Protein AF-A0A914ZYK7-F1 (afdb_monomer_lite)

Radius of gyration: 23.82 Å; chains: 1; bounding box: 61×58×57 Å

Foldseek 3Di:
DVVVVVVVVVVVVVVVVVVVVVVVPDDPVVVVVVLCVQFVLN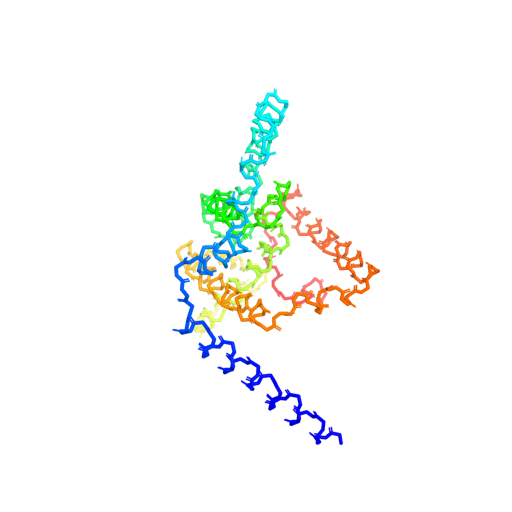VCVVVDDCPPCVVVVVVVVVVVVVVQLVVLQVLCVLLLAHSVVSVVQQVVQQVVCSGGPPDDVDGDHDDLLVSNVLSLVLVVVLVVPPPPDDDDPDPPCPPQPPPVVSPPNVSSVVSSVVVVVVVVVVVVVCVVVVVVVVVVVDDPVNVVVVVVVSVVVSVVSCVCVVVVVPRDDPDSDPCVVPD

Sequence (227 aa):
MERRLFQTNLSIVRKIVYQLNLVRTWKRVEWMHFWRRRIPLLSWLPTYDWREDFLKDVINGIMISILYIPQGLAYGMMVGIPPIYGIYTGIVGPLVYTFLGTSHQASTGAYAIISLMVGSVVEQASNGVNKLDFNTNSTPALCCSERMRNVDPMEAVKISSLLAFYVGIIQVVLGLLNAGLLAVWLSDQLVEGLTSGAAVHVLFSQLKSMTGMRNLPRTSDNFGIIK

Organism: Parascaris univalens (NCBI:txid6257)

pLDDT: mean 76.25, std 15.77, range [34.06, 95.25]

InterPro domains:
  IPR001902 SLC26A/SulP transporter [PTHR11814] (30-225)
  IPR011547 SLC26A/SulP transporter domain [PF00916] (54-223)

Secondary structure (DSSP, 8-state):
-HHHHHHHHHHHHHHHHHHHHHHHT--HHHHHHHHHHH-THHHHGGG--TTTHHHHHHHHHHHHHHHHHHHHHHHHHHHTS-HHHHHHHHHHHHHHHHHH-S-SS------HHHHHHHHHHHHHHHHHHTT-------TTSTTT--------HHHHHHHHHHHHHHHHHHHHHHHHTTTHHHHTTS-HHHHHHHHHHHHHHHHHHHHHHHTT-TTS----STTTT--

Structure (mmCIF, N/CA/C/O backbone):
data_AF-A0A914ZYK7-F1
#
_entry.id   AF-A0A914ZYK7-F1
#
loop_
_atom_site.group_PDB
_atom_site.id
_atom_site.type_symbol
_atom_site.label_atom_id
_atom_site.label_alt_id
_atom_site.label_comp_id
_atom_site.label_asym_id
_atom_site.label_entity_id
_atom_site.label_seq_id
_atom_site.pdbx_PDB_ins_code
_atom_site.Cartn_x
_atom_site.Cartn_y
_atom_site.Cartn_z
_atom_site.occupancy
_atom_site.B_iso_or_equiv
_atom_site.auth_seq_id
_atom_site.auth_comp_id
_atom_site.auth_asym_id
_atom_site.auth_atom_id
_atom_site.pdbx_PDB_model_num
ATOM 1 N N . MET A 1 1 ? 4.730 -38.338 15.676 1.00 53.38 1 MET A N 1
ATOM 2 C CA . MET A 1 1 ? 4.452 -36.884 15.602 1.00 53.38 1 MET A CA 1
ATOM 3 C C . MET A 1 1 ? 3.141 -36.579 14.853 1.00 53.38 1 MET A C 1
ATOM 5 O O . MET A 1 1 ? 2.454 -35.642 15.231 1.00 53.38 1 MET A O 1
ATOM 9 N N . GLU A 1 2 ? 2.710 -37.418 13.899 1.00 52.16 2 GLU A N 1
ATOM 10 C CA . GLU A 1 2 ? 1.474 -37.241 13.100 1.00 52.16 2 GLU A CA 1
ATOM 11 C C . GLU A 1 2 ? 0.143 -37.263 13.873 1.00 52.16 2 GLU A C 1
ATOM 13 O O . GLU A 1 2 ? -0.791 -36.553 13.509 1.00 52.16 2 GLU A O 1
ATOM 18 N N . ARG A 1 3 ? 0.031 -38.012 14.981 1.00 45.09 3 ARG A N 1
ATOM 19 C CA . ARG A 1 3 ? -1.246 -38.119 15.719 1.00 45.09 3 ARG A CA 1
ATOM 20 C C . ARG A 1 3 ? -1.719 -36.800 16.352 1.00 45.09 3 ARG A C 1
ATOM 22 O O . ARG A 1 3 ? -2.914 -36.648 16.582 1.00 45.09 3 ARG A O 1
ATOM 29 N N . ARG A 1 4 ? -0.821 -35.833 16.601 1.00 44.78 4 ARG A N 1
ATOM 30 C CA . ARG A 1 4 ? -1.204 -34.509 17.133 1.00 44.78 4 ARG A CA 1
ATOM 31 C C . ARG A 1 4 ? -1.773 -33.578 16.054 1.00 44.78 4 ARG A C 1
ATOM 33 O O . ARG A 1 4 ? -2.666 -32.805 16.370 1.00 44.78 4 ARG A O 1
ATOM 40 N N . LEU A 1 5 ? -1.328 -33.700 14.796 1.00 50.72 5 LEU A N 1
ATOM 41 C CA . LEU A 1 5 ? -1.812 -32.885 13.667 1.00 50.72 5 LEU A CA 1
ATOM 42 C C . LEU A 1 5 ? -3.253 -33.235 13.257 1.00 50.72 5 LEU A C 1
ATOM 44 O O . LEU A 1 5 ? -4.019 -32.370 12.829 1.00 50.72 5 LEU A O 1
ATOM 48 N N . PHE A 1 6 ? -3.642 -34.502 13.416 1.00 45.44 6 PHE A N 1
ATOM 49 C CA . PHE A 1 6 ? -5.001 -34.952 13.105 1.00 45.44 6 PHE A CA 1
ATOM 50 C C . PHE A 1 6 ? -6.025 -34.474 14.151 1.00 45.44 6 PHE A C 1
ATOM 52 O O . PHE A 1 6 ? -7.152 -34.117 13.807 1.00 45.44 6 PHE A O 1
ATOM 59 N N . GLN A 1 7 ? -5.622 -34.389 15.426 1.00 52.88 7 GLN A N 1
ATOM 60 C CA . GLN A 1 7 ? -6.485 -33.876 16.497 1.00 52.88 7 GLN A CA 1
ATOM 61 C C . GLN A 1 7 ? -6.717 -32.361 16.407 1.00 52.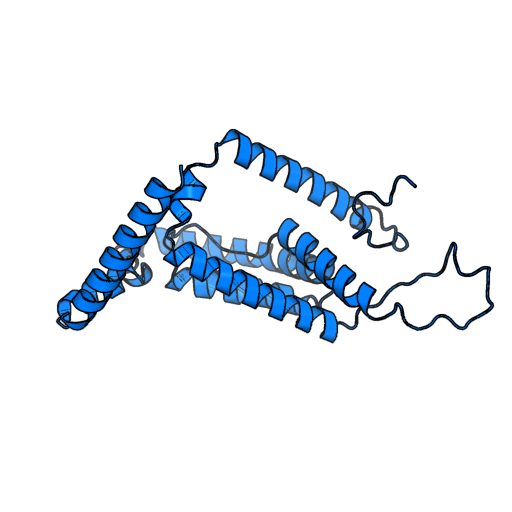88 7 GLN A C 1
ATOM 63 O O . GLN A 1 7 ? -7.839 -31.909 16.651 1.00 52.88 7 GLN A O 1
ATOM 68 N N . THR A 1 8 ? -5.717 -31.570 15.997 1.00 56.75 8 THR A N 1
ATOM 69 C CA . THR A 1 8 ? -5.911 -30.131 15.752 1.00 56.75 8 THR A CA 1
ATOM 70 C C . THR A 1 8 ? -6.903 -29.886 14.618 1.00 56.75 8 THR A C 1
ATOM 72 O O . THR A 1 8 ? -7.841 -29.109 14.808 1.00 56.75 8 THR A O 1
ATOM 75 N N . ASN A 1 9 ? -6.783 -30.604 13.495 1.00 55.00 9 ASN A N 1
ATOM 76 C CA . ASN A 1 9 ? -7.697 -30.471 12.352 1.00 55.00 9 ASN A CA 1
ATOM 77 C C . ASN A 1 9 ? -9.163 -30.775 12.713 1.00 55.00 9 ASN A C 1
ATOM 79 O O . ASN A 1 9 ? -10.052 -29.978 12.411 1.00 55.00 9 ASN A O 1
ATOM 83 N N . LEU A 1 10 ? -9.429 -31.870 13.434 1.00 60.84 10 LEU A N 1
ATOM 84 C CA . LEU A 1 10 ? -10.790 -32.234 13.859 1.00 60.84 10 LEU A CA 1
ATOM 85 C C . LEU A 1 10 ? -11.412 -31.216 14.829 1.00 60.84 10 LEU A C 1
ATOM 87 O O . LEU A 1 10 ? -12.620 -30.971 14.777 1.00 60.84 10 LEU A O 1
ATOM 91 N N . SER A 1 11 ? -10.598 -30.592 15.688 1.00 67.62 11 SER A N 1
ATOM 92 C CA . SER A 1 11 ? -11.066 -29.558 16.620 1.00 67.62 11 SER A CA 1
ATOM 93 C C . SER A 1 11 ? -11.446 -28.251 15.910 1.00 67.62 11 SER A C 1
ATOM 95 O O . SER A 1 11 ? -12.458 -27.637 16.251 1.00 67.62 11 SER A O 1
ATOM 97 N N . ILE A 1 12 ? -10.680 -27.860 14.885 1.00 65.56 12 ILE A N 1
ATOM 98 C CA . ILE A 1 12 ? -10.902 -26.645 14.091 1.00 65.56 12 ILE A CA 1
ATOM 99 C C . ILE A 1 12 ? -12.155 -26.810 13.233 1.00 65.56 12 ILE A C 1
ATOM 101 O O . ILE A 1 12 ? -13.033 -25.948 13.261 1.00 65.56 12 ILE A O 1
ATOM 105 N N . VAL A 1 13 ? -12.295 -27.950 12.550 1.00 67.94 13 VAL A N 1
ATOM 106 C CA . VAL A 1 13 ? -13.466 -28.247 11.710 1.00 67.94 13 VAL A CA 1
ATOM 107 C C . VAL A 1 13 ? -14.746 -28.289 12.546 1.00 67.94 13 VAL A C 1
ATOM 109 O O . VAL A 1 13 ? -15.738 -27.671 12.165 1.00 67.94 13 VAL A O 1
ATOM 112 N N . ARG A 1 14 ? -14.730 -28.916 13.732 1.00 71.88 14 ARG A N 1
ATOM 113 C CA . ARG A 1 14 ? -15.885 -28.869 14.648 1.00 71.88 14 ARG A CA 1
ATOM 114 C C . ARG A 1 14 ? -16.211 -27.450 15.105 1.00 71.88 14 ARG A C 1
ATOM 116 O O . ARG A 1 14 ? -17.387 -27.101 15.140 1.00 71.88 14 ARG A O 1
ATOM 123 N N . LYS A 1 15 ? -15.205 -26.626 15.422 1.00 68.81 15 LYS A N 1
ATOM 124 C CA . LYS A 1 15 ? -15.411 -25.214 15.788 1.00 68.81 15 LYS A CA 1
ATOM 125 C C . LYS A 1 15 ? -16.059 -24.428 14.649 1.00 68.81 15 LYS A C 1
ATOM 127 O O . LYS A 1 15 ? -16.997 -23.682 14.901 1.00 68.81 15 LYS A O 1
ATOM 132 N N . ILE A 1 16 ? -15.598 -24.621 13.415 1.00 72.25 16 ILE A N 1
ATOM 133 C CA . ILE A 1 16 ? -16.126 -23.939 12.225 1.00 72.25 16 ILE A CA 1
ATOM 134 C C . ILE A 1 16 ? -17.567 -24.372 11.938 1.00 72.25 16 ILE A C 1
ATOM 136 O O . ILE A 1 16 ? -18.432 -23.520 11.760 1.00 72.25 16 ILE A O 1
ATOM 140 N N . VAL A 1 17 ? -17.852 -25.677 11.960 1.00 70.69 17 VAL A N 1
ATOM 141 C CA . VAL A 1 17 ? -19.208 -26.213 11.744 1.00 70.69 17 VAL A CA 1
ATOM 142 C C . VAL A 1 17 ? -20.169 -25.751 12.841 1.00 70.69 17 VAL A C 1
ATOM 144 O O . VAL A 1 17 ? -21.305 -25.383 12.549 1.00 70.69 17 VAL A O 1
ATOM 147 N N . TYR A 1 18 ? -19.712 -25.707 14.094 1.00 70.50 18 TYR A N 1
ATOM 148 C CA . TYR A 1 18 ? -20.508 -25.188 15.203 1.00 70.50 18 TYR A CA 1
ATOM 149 C C . TYR A 1 18 ? -20.809 -23.694 15.032 1.00 70.50 18 TYR A C 1
ATOM 151 O O . TYR A 1 18 ? -21.961 -23.296 15.160 1.00 70.50 18 TYR A O 1
ATOM 159 N N . GLN A 1 19 ? -19.810 -22.880 14.671 1.00 63.91 19 GLN A N 1
ATOM 160 C CA . GLN A 1 19 ? -19.990 -21.448 14.396 1.00 63.91 19 GLN A CA 1
ATOM 161 C C . GLN A 1 19 ? -20.931 -21.202 13.204 1.00 63.91 19 GLN A C 1
ATOM 163 O O . GLN A 1 19 ? -21.793 -20.332 13.281 1.00 63.91 19 GLN A O 1
ATOM 168 N N . LEU A 1 20 ? -20.832 -22.001 12.136 1.00 68.69 20 LEU A N 1
ATOM 169 C CA . LEU A 1 20 ? -21.730 -21.934 10.975 1.00 68.69 20 LEU A CA 1
ATOM 170 C C . LEU A 1 20 ? -23.180 -22.280 11.334 1.00 68.69 20 LEU A C 1
ATOM 172 O O . LEU A 1 20 ? -24.100 -21.579 10.911 1.00 68.69 20 LEU A O 1
ATOM 176 N N . ASN A 1 21 ? -23.395 -23.323 12.141 1.00 63.00 21 ASN A N 1
ATOM 177 C CA . ASN A 1 21 ? -24.733 -23.661 12.632 1.00 63.00 21 ASN A CA 1
ATOM 178 C C . ASN A 1 21 ? -25.280 -22.598 13.593 1.00 63.00 21 ASN A C 1
ATOM 180 O O . ASN A 1 21 ? -26.476 -22.320 13.560 1.00 63.00 21 ASN A O 1
ATOM 184 N N . LEU A 1 22 ? -24.417 -21.967 14.395 1.00 65.69 22 LEU A N 1
ATOM 185 C CA . LEU A 1 22 ? -24.808 -20.888 15.301 1.00 65.69 22 LEU A CA 1
ATOM 186 C C . LEU A 1 22 ? -25.283 -19.653 14.527 1.00 65.69 22 LEU A C 1
ATOM 188 O O . LEU A 1 22 ? -26.336 -19.111 14.839 1.00 65.69 22 LEU A O 1
ATOM 192 N N . VAL A 1 23 ? -24.563 -19.246 13.475 1.00 60.34 23 VAL A N 1
ATOM 193 C CA . VAL A 1 23 ? -24.937 -18.102 12.618 1.00 60.34 23 VAL A CA 1
ATOM 194 C C . VAL A 1 23 ? -26.322 -18.289 11.985 1.00 60.34 23 VAL A C 1
ATOM 196 O O . VAL A 1 23 ? -27.051 -17.318 11.780 1.00 60.34 23 VAL A O 1
ATOM 199 N N . ARG A 1 24 ? -26.728 -19.537 11.721 1.00 62.66 24 ARG A N 1
ATOM 200 C CA . ARG A 1 24 ? -28.039 -19.863 11.143 1.00 62.66 24 ARG A CA 1
ATOM 201 C C . ARG A 1 24 ? -29.209 -19.632 12.108 1.00 62.66 24 ARG A C 1
ATOM 203 O O . ARG A 1 24 ? -30.328 -19.426 11.649 1.00 62.66 24 ARG A O 1
ATOM 210 N N . THR A 1 25 ? -28.971 -19.646 13.420 1.00 63.78 25 THR A N 1
ATOM 211 C CA . THR A 1 25 ? -30.014 -19.452 14.445 1.00 63.78 25 THR A CA 1
ATOM 212 C C . THR A 1 25 ? -30.140 -18.009 14.937 1.00 63.78 25 THR A C 1
ATOM 214 O O . THR A 1 25 ? -30.959 -17.734 15.812 1.00 63.78 25 THR A O 1
ATOM 217 N N . TRP A 1 26 ? -29.342 -17.082 14.403 1.00 69.38 26 TRP A N 1
ATOM 218 C CA . TRP A 1 26 ? -29.258 -15.725 14.934 1.00 69.38 26 TRP A CA 1
ATOM 219 C C . TRP A 1 26 ? -30.496 -14.874 14.658 1.00 69.38 26 TRP A C 1
ATOM 221 O O . TRP A 1 26 ? -30.964 -14.758 13.521 1.00 69.38 26 TRP A O 1
ATOM 231 N N . LYS A 1 27 ? -30.986 -14.195 15.700 1.00 67.69 27 LYS A N 1
ATOM 232 C CA . LYS A 1 27 ? -32.041 -13.173 15.575 1.00 67.69 27 LYS A CA 1
ATOM 233 C C . LYS A 1 27 ? -31.459 -11.842 15.074 1.00 67.69 27 LYS A C 1
ATOM 235 O O . LYS A 1 27 ? -30.256 -11.593 15.146 1.00 67.69 27 LYS A O 1
ATOM 240 N N . ARG A 1 28 ? -32.330 -10.933 14.606 1.00 63.03 28 ARG A N 1
ATOM 241 C CA . ARG A 1 28 ? -31.953 -9.630 14.007 1.00 63.03 28 ARG A CA 1
ATOM 242 C C . ARG A 1 28 ? -31.008 -8.776 14.882 1.00 63.03 28 ARG A C 1
ATOM 244 O O . ARG A 1 28 ? -30.198 -8.030 14.347 1.00 63.03 28 ARG A O 1
ATOM 251 N N . VAL A 1 29 ? -31.086 -8.902 16.210 1.00 64.50 29 VAL A N 1
ATOM 252 C CA . VAL A 1 29 ? -30.267 -8.144 17.181 1.00 64.50 29 VAL A CA 1
ATOM 253 C C . VAL A 1 29 ? -28.832 -8.673 17.283 1.00 64.50 29 VAL A C 1
ATOM 255 O O . VAL A 1 29 ? -27.886 -7.894 17.365 1.00 64.50 29 VAL A O 1
ATOM 258 N N . GLU A 1 30 ? -28.642 -9.988 17.204 1.00 68.56 30 GLU A N 1
ATOM 259 C CA . GLU A 1 30 ? -27.313 -10.613 17.236 1.00 68.56 30 GLU A CA 1
ATOM 260 C C . GLU A 1 30 ? -26.552 -10.301 15.946 1.00 68.56 30 GLU A C 1
ATOM 262 O O . GLU A 1 30 ? -25.380 -9.923 15.986 1.00 68.56 30 GLU A O 1
ATOM 267 N N . TRP A 1 31 ? -27.262 -10.309 14.812 1.00 69.12 31 TRP A N 1
ATOM 268 C CA . TRP A 1 31 ? -26.739 -9.836 13.530 1.00 69.12 31 TRP A CA 1
ATOM 269 C C . TRP A 1 31 ? -26.234 -8.387 13.598 1.00 69.12 31 TRP A C 1
ATOM 271 O O . TRP A 1 31 ? -25.156 -8.103 13.077 1.00 69.12 31 TRP A O 1
ATOM 281 N N . MET A 1 32 ? -26.941 -7.482 14.288 1.00 60.88 32 MET A N 1
ATOM 282 C CA . MET A 1 32 ? -26.470 -6.102 14.482 1.00 60.88 32 MET A CA 1
ATOM 283 C C . MET A 1 32 ? -25.173 -6.037 15.301 1.00 60.88 32 MET A C 1
ATOM 285 O O . MET A 1 32 ? -24.270 -5.287 14.937 1.00 60.88 32 MET A O 1
ATOM 289 N N . HIS A 1 33 ? -25.017 -6.846 16.354 1.00 67.12 33 HIS A N 1
ATOM 290 C CA . HIS 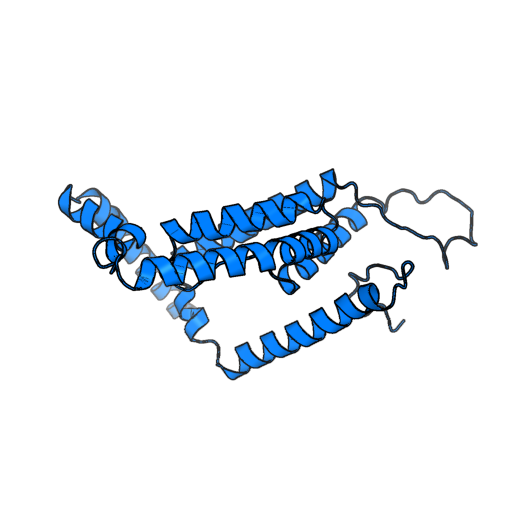A 1 33 ? -23.773 -6.889 17.136 1.00 67.12 33 HIS A CA 1
ATOM 291 C C . HIS A 1 33 ? -22.581 -7.463 16.359 1.00 67.12 33 HIS A C 1
ATOM 293 O O . HIS A 1 33 ? -21.455 -6.990 16.526 1.00 67.12 33 HIS A O 1
ATOM 299 N N . PHE A 1 34 ? -22.803 -8.447 15.488 1.00 69.12 34 PHE A N 1
ATOM 300 C CA . PHE A 1 34 ? -21.745 -8.989 14.630 1.00 69.12 34 PHE A CA 1
ATOM 301 C C . PHE A 1 34 ? -21.329 -8.033 13.527 1.00 69.12 34 PHE A C 1
ATOM 303 O O . PHE A 1 34 ? -20.130 -7.830 13.344 1.00 69.12 34 PHE A O 1
ATOM 310 N N . TRP A 1 35 ? -22.281 -7.380 12.857 1.00 66.56 35 TRP A N 1
ATOM 311 C CA . TRP A 1 35 ? -21.954 -6.333 11.888 1.00 66.56 35 TRP A CA 1
ATOM 312 C C . TRP A 1 35 ? -21.244 -5.151 12.549 1.00 66.56 35 TRP A C 1
ATOM 314 O O . TRP A 1 35 ? -20.264 -4.666 11.997 1.00 66.56 35 TRP A O 1
ATOM 324 N N . ARG A 1 36 ? -21.632 -4.754 13.767 1.00 63.44 36 ARG A N 1
ATOM 325 C CA . ARG A 1 36 ? -20.950 -3.688 14.524 1.00 63.44 36 ARG A CA 1
ATOM 326 C C . ARG A 1 36 ? -19.536 -4.074 14.985 1.00 63.44 36 ARG A C 1
ATOM 328 O O . ARG A 1 36 ? -18.709 -3.194 15.181 1.00 63.44 36 ARG A O 1
ATOM 335 N N . ARG A 1 37 ? -19.239 -5.374 15.131 1.00 65.75 37 ARG A N 1
ATOM 336 C CA . ARG A 1 37 ? -17.876 -5.896 15.374 1.00 65.75 37 ARG A CA 1
ATOM 337 C C . ARG A 1 37 ? -17.054 -6.078 14.093 1.00 65.75 37 ARG A C 1
ATOM 339 O O . ARG A 1 37 ? -15.832 -6.067 14.167 1.00 65.75 37 ARG A O 1
ATOM 346 N N . ARG A 1 38 ? -17.697 -6.295 12.942 1.00 71.44 38 ARG A N 1
ATOM 347 C CA . ARG A 1 38 ? -17.029 -6.522 11.646 1.00 71.44 38 ARG A CA 1
ATOM 348 C C . ARG A 1 38 ? -16.816 -5.249 10.834 1.00 71.44 38 ARG A C 1
ATOM 350 O O . ARG A 1 38 ? -15.851 -5.198 10.084 1.00 71.44 38 ARG A O 1
ATOM 357 N N . ILE A 1 39 ? -17.686 -4.254 10.990 1.00 76.62 39 ILE A N 1
ATOM 358 C CA . ILE A 1 39 ? -17.567 -2.925 10.388 1.00 76.62 39 ILE A CA 1
ATOM 359 C C . ILE A 1 39 ? -17.245 -1.944 11.523 1.00 76.62 39 ILE A C 1
ATOM 361 O O . ILE A 1 39 ? -18.161 -1.360 12.116 1.00 76.62 39 ILE A O 1
ATOM 365 N N . PRO A 1 40 ? -15.955 -1.780 11.868 1.00 72.06 40 PRO A N 1
ATOM 366 C CA . PRO A 1 40 ? -15.523 -0.891 12.944 1.00 72.06 40 PRO A CA 1
ATOM 367 C C . PRO A 1 40 ? -15.986 0.557 12.734 1.00 72.06 40 PRO A C 1
ATOM 369 O O . PRO A 1 40 ? -16.222 1.238 13.731 1.00 72.06 40 PRO A O 1
ATOM 372 N N . LEU A 1 41 ? -16.237 0.996 11.490 1.00 73.44 41 LEU A N 1
ATOM 373 C CA . LEU A 1 41 ? -16.806 2.313 11.156 1.00 73.44 41 LEU A CA 1
ATOM 374 C C . LEU A 1 41 ? -18.027 2.694 12.007 1.00 73.44 41 LEU A C 1
ATOM 376 O O . LEU A 1 41 ? -18.112 3.807 12.519 1.00 73.44 41 LEU A O 1
ATOM 380 N N . LEU A 1 42 ? -18.945 1.752 12.233 1.00 69.50 42 LEU A N 1
ATOM 381 C CA . LEU A 1 42 ? -20.178 2.004 12.989 1.00 69.50 42 LEU A CA 1
ATOM 382 C C . LEU A 1 42 ? -19.961 2.044 14.510 1.00 69.50 42 LEU A C 1
ATOM 384 O O . LEU A 1 42 ? -20.872 2.404 15.261 1.00 69.50 42 LEU A O 1
ATOM 388 N N . SER A 1 43 ? -18.793 1.612 14.983 1.00 71.81 43 SER A N 1
ATOM 389 C CA . SER A 1 43 ? -18.458 1.619 16.406 1.00 71.81 43 SER A CA 1
ATOM 390 C C . SER A 1 43 ? -17.803 2.926 16.838 1.00 71.81 43 SER A C 1
ATOM 392 O O . SER A 1 43 ? -18.096 3.392 17.932 1.00 71.81 43 SER A O 1
ATOM 394 N N . TRP A 1 44 ? -16.990 3.538 15.973 1.00 77.31 44 TRP A N 1
ATOM 395 C CA . TRP A 1 44 ? -16.205 4.714 16.332 1.00 77.31 44 TRP A CA 1
ATOM 396 C C . TRP A 1 44 ? -16.811 6.043 15.905 1.00 77.31 44 TRP A C 1
ATOM 398 O O . TRP A 1 44 ? -16.673 7.024 16.626 1.00 77.31 44 TRP A O 1
ATOM 408 N N . LEU A 1 45 ? -17.521 6.076 14.775 1.00 80.06 45 LEU A N 1
ATOM 409 C CA . LEU A 1 45 ? -18.158 7.296 14.281 1.00 80.06 45 LEU A CA 1
ATOM 410 C C . LEU A 1 45 ? -19.117 7.946 15.306 1.00 80.06 45 LEU A C 1
ATOM 412 O O . LEU A 1 45 ? -19.143 9.172 15.386 1.00 80.06 45 LEU A O 1
ATOM 416 N N . PRO A 1 46 ? -19.869 7.187 16.136 1.00 79.31 46 PRO A N 1
ATOM 417 C CA . PRO A 1 46 ? -20.714 7.770 17.183 1.00 79.31 46 PRO A CA 1
ATOM 418 C C . PRO A 1 46 ? -19.946 8.353 18.378 1.00 79.31 46 PRO A C 1
ATOM 420 O O . PRO A 1 46 ? -20.523 9.124 19.136 1.00 79.31 46 PRO A O 1
ATOM 423 N N . THR A 1 47 ? -18.689 7.954 18.586 1.00 81.94 47 THR A N 1
ATOM 424 C CA . THR A 1 47 ? -17.835 8.394 19.708 1.00 81.94 47 THR A CA 1
ATOM 425 C C . THR A 1 47 ? -16.854 9.487 19.266 1.00 81.94 47 THR A C 1
ATOM 427 O O . THR A 1 47 ? -15.929 9.816 19.993 1.00 81.94 47 THR A O 1
ATOM 430 N N . TYR A 1 48 ? -17.031 10.032 18.061 1.00 84.00 48 TYR A N 1
ATOM 431 C CA . TYR A 1 48 ? -16.112 10.992 17.466 1.00 84.00 48 TYR A CA 1
ATOM 432 C C . TYR A 1 48 ? -16.400 12.432 17.916 1.00 84.00 48 TYR A C 1
ATOM 434 O O . TYR A 1 48 ? -17.513 12.941 17.732 1.00 84.00 48 TYR A O 1
ATOM 442 N N . ASP A 1 49 ? -15.380 13.112 18.443 1.00 86.31 49 ASP A N 1
ATOM 443 C CA . ASP A 1 49 ? -15.466 14.495 18.915 1.00 86.31 49 ASP A CA 1
ATOM 444 C C . ASP A 1 49 ? -15.274 15.497 17.763 1.00 86.31 49 ASP A C 1
ATOM 446 O O . ASP A 1 49 ? -14.196 16.032 17.498 1.00 86.31 49 ASP A O 1
ATOM 450 N N . TRP A 1 50 ? -16.380 15.808 17.080 1.00 86.25 50 TRP A N 1
ATOM 451 C CA . TRP A 1 50 ? -16.424 16.684 15.898 1.00 86.25 50 TRP A CA 1
ATOM 452 C C . TRP A 1 50 ? -15.825 18.083 16.086 1.00 86.25 50 TRP A C 1
ATOM 454 O O . TRP A 1 50 ? -15.471 18.730 15.103 1.00 86.25 50 TRP A O 1
ATOM 464 N N . ARG A 1 51 ? -15.749 18.588 17.320 1.00 86.94 51 ARG A N 1
ATOM 465 C CA . ARG A 1 51 ? -15.271 19.952 17.591 1.00 86.94 51 ARG A CA 1
ATOM 466 C C . ARG A 1 51 ? -13.752 20.062 17.624 1.00 86.94 51 ARG A C 1
ATOM 468 O O . ARG A 1 51 ? -13.236 21.101 17.226 1.00 86.94 51 ARG A O 1
ATOM 475 N N . GLU A 1 52 ? -13.057 19.028 18.087 1.00 89.81 52 GLU A N 1
ATOM 476 C CA . GLU A 1 52 ? -11.604 19.082 18.276 1.00 89.81 52 GLU A CA 1
ATOM 477 C C . GLU A 1 52 ? -10.841 18.341 17.181 1.00 89.81 52 GLU A C 1
ATOM 479 O O . GLU A 1 52 ? -9.803 18.830 16.728 1.00 89.81 52 GLU A O 1
ATOM 484 N N . ASP A 1 53 ? -11.353 17.199 16.722 1.00 88.06 53 ASP A N 1
ATOM 485 C CA . ASP A 1 53 ? -10.577 16.309 15.854 1.00 88.06 53 ASP A CA 1
ATOM 486 C C . ASP A 1 53 ? -10.878 16.501 14.368 1.00 88.06 53 ASP A C 1
ATOM 488 O O . ASP A 1 53 ? -10.005 16.289 13.532 1.00 88.06 53 ASP A O 1
ATOM 492 N N . PHE A 1 54 ? -12.056 17.031 14.013 1.00 90.31 54 PHE A N 1
ATOM 493 C CA . PHE A 1 54 ? -12.421 17.271 12.610 1.00 90.31 54 PHE A CA 1
ATOM 494 C C . PHE A 1 54 ? -11.396 18.135 11.865 1.00 90.31 54 PHE A C 1
ATOM 496 O O . PHE A 1 54 ? -11.000 17.811 10.748 1.00 90.31 54 PHE A O 1
ATOM 503 N N . LEU A 1 55 ? -10.930 19.222 12.484 1.00 93.75 55 LEU A N 1
ATOM 504 C CA . LEU A 1 55 ? -9.976 20.125 11.840 1.00 93.75 55 LEU A CA 1
ATOM 505 C C . LEU A 1 55 ? -8.580 19.490 11.726 1.00 93.75 55 LEU A C 1
ATOM 507 O O . LEU A 1 55 ? -7.903 19.688 10.716 1.00 93.75 55 LEU A O 1
ATOM 51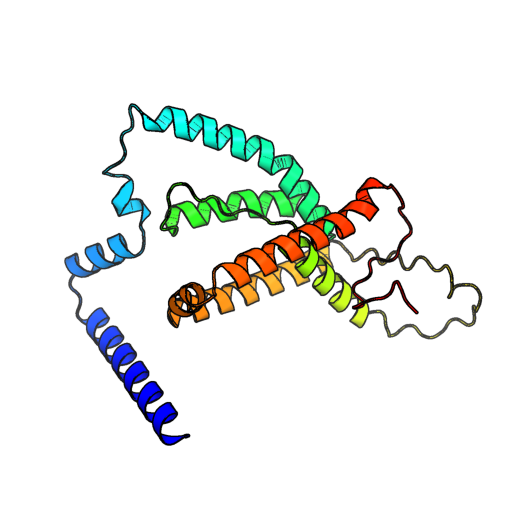1 N N . LYS A 1 56 ? -8.173 18.685 12.717 1.00 91.38 56 LYS A N 1
ATOM 512 C CA . LYS A 1 56 ? -6.900 17.948 12.699 1.00 91.38 56 LYS A CA 1
ATOM 513 C C . LYS A 1 56 ? -6.901 16.890 11.592 1.00 91.38 56 LYS A C 1
ATOM 515 O O . LYS A 1 56 ? -5.943 16.814 10.822 1.00 91.38 56 LYS A O 1
ATOM 520 N N . ASP A 1 57 ? -7.995 16.148 11.451 1.00 91.88 57 ASP A N 1
ATOM 521 C CA . ASP A 1 57 ? -8.139 15.099 10.440 1.00 91.88 57 ASP A CA 1
ATOM 522 C C . ASP A 1 57 ? -8.233 15.663 9.019 1.00 91.88 57 ASP A C 1
ATOM 524 O O . ASP A 1 57 ? -7.634 15.105 8.099 1.00 91.88 57 ASP A O 1
ATOM 528 N N . VAL A 1 58 ? -8.898 16.809 8.822 1.00 93.50 58 VAL A N 1
ATOM 529 C CA . VAL A 1 58 ? -8.937 17.487 7.513 1.00 93.50 58 VAL A CA 1
ATOM 530 C C . VAL A 1 58 ? -7.543 17.955 7.092 1.00 93.50 58 VAL A C 1
ATOM 532 O O . VAL A 1 58 ? -7.137 17.717 5.952 1.00 93.50 58 VAL A O 1
ATOM 535 N N . ILE A 1 59 ? -6.783 18.583 7.995 1.00 94.88 59 ILE A N 1
ATOM 536 C CA . ILE A 1 59 ? -5.415 19.032 7.693 1.00 94.88 59 ILE A CA 1
ATOM 537 C C . ILE A 1 59 ? -4.512 17.829 7.393 1.00 94.88 59 ILE A C 1
ATOM 539 O O . ILE A 1 59 ? -3.816 17.832 6.375 1.00 94.88 59 ILE A O 1
ATOM 543 N N . ASN A 1 60 ? -4.570 16.777 8.216 1.00 91.44 60 ASN A N 1
ATOM 544 C CA . ASN A 1 60 ? -3.805 15.549 7.993 1.00 91.44 60 ASN A CA 1
ATOM 545 C C . ASN A 1 60 ? -4.183 14.873 6.665 1.00 91.44 60 ASN A C 1
ATOM 547 O O . ASN A 1 60 ? -3.302 14.447 5.920 1.00 91.44 60 ASN A O 1
ATOM 551 N N . GLY A 1 61 ? -5.472 14.823 6.321 1.00 90.88 61 GLY A N 1
ATOM 552 C CA . GLY A 1 61 ? -5.954 14.259 5.060 1.00 90.88 61 GLY A CA 1
ATOM 553 C C . GLY A 1 61 ? -5.448 15.023 3.834 1.00 90.88 61 GLY A C 1
ATOM 554 O O . GLY A 1 61 ? -4.998 14.406 2.862 1.00 90.88 61 GLY A O 1
ATOM 555 N N . ILE A 1 62 ? -5.448 16.360 3.888 1.00 94.06 62 ILE A N 1
ATOM 556 C CA . ILE A 1 62 ? -4.879 17.206 2.827 1.00 94.06 62 ILE A CA 1
ATOM 557 C C . ILE A 1 62 ? -3.368 16.966 2.708 1.00 94.06 62 ILE A C 1
ATOM 559 O O . ILE A 1 62 ? -2.874 16.760 1.598 1.00 94.06 62 ILE A O 1
ATOM 563 N N . MET A 1 63 ? -2.638 16.929 3.828 1.00 93.50 63 MET A N 1
ATOM 564 C CA . MET A 1 63 ? -1.194 16.662 3.829 1.00 93.50 63 MET A CA 1
ATOM 565 C C . MET A 1 63 ? -0.862 15.300 3.210 1.00 93.50 63 MET A C 1
ATOM 567 O O . MET A 1 63 ? -0.017 15.223 2.316 1.00 93.50 63 MET A O 1
ATOM 571 N N . ILE A 1 64 ? -1.558 14.238 3.626 1.00 91.56 64 ILE A N 1
ATOM 572 C CA . ILE A 1 64 ? -1.366 12.888 3.081 1.00 91.56 64 ILE A CA 1
ATOM 573 C C . ILE A 1 64 ? -1.674 12.873 1.579 1.00 91.56 64 ILE A C 1
ATOM 575 O O . ILE A 1 64 ? -0.912 12.291 0.813 1.00 91.56 64 ILE A O 1
ATOM 579 N N . SER A 1 65 ? -2.734 13.556 1.137 1.00 90.69 65 SER A N 1
ATOM 580 C CA . SER A 1 65 ? -3.112 13.617 -0.282 1.00 90.69 65 SER A CA 1
ATOM 581 C C . SER A 1 65 ? -2.034 14.281 -1.144 1.00 90.69 65 SER A C 1
ATOM 583 O O . SER A 1 65 ? -1.676 13.752 -2.197 1.00 90.69 65 SER A O 1
ATOM 585 N N . ILE A 1 66 ? -1.477 15.407 -0.687 1.00 93.44 66 ILE A N 1
ATOM 586 C CA . ILE A 1 66 ? -0.404 16.122 -1.397 1.00 93.44 66 ILE A CA 1
ATOM 587 C C . ILE A 1 66 ? 0.849 15.247 -1.509 1.00 93.44 66 ILE A C 1
ATOM 589 O O . ILE A 1 66 ? 1.453 15.180 -2.579 1.00 93.44 66 ILE A O 1
ATOM 593 N N . LEU A 1 67 ? 1.219 14.545 -0.434 1.00 91.62 67 LEU A N 1
ATOM 594 C CA . LEU A 1 67 ? 2.366 13.631 -0.433 1.00 91.62 67 LEU A CA 1
ATOM 595 C C . LEU A 1 67 ? 2.143 12.412 -1.335 1.00 91.62 67 LEU A C 1
ATOM 597 O O . LEU A 1 67 ? 3.077 11.928 -1.978 1.00 91.62 67 LEU A O 1
ATOM 601 N N . TYR A 1 68 ? 0.904 11.932 -1.420 1.00 90.50 68 TYR A N 1
ATOM 602 C CA . TYR A 1 68 ? 0.594 10.704 -2.132 1.00 90.50 68 TYR A CA 1
ATOM 603 C C . TYR A 1 68 ? 0.660 10.854 -3.656 1.00 90.50 68 TYR A C 1
ATOM 605 O O . TYR A 1 68 ? 1.053 9.911 -4.339 1.00 90.50 68 TYR A O 1
ATOM 613 N N . ILE A 1 69 ? 0.313 12.019 -4.214 1.00 91.69 69 ILE A N 1
ATOM 614 C CA . ILE A 1 69 ? 0.312 12.242 -5.673 1.00 91.69 69 ILE A CA 1
ATOM 615 C C . ILE A 1 69 ? 1.668 11.888 -6.320 1.00 91.69 69 ILE A C 1
ATOM 617 O O . ILE A 1 69 ? 1.692 11.010 -7.188 1.00 91.69 69 ILE A O 1
ATOM 621 N N . PRO A 1 70 ? 2.807 12.494 -5.924 1.00 91.62 70 PRO A N 1
ATOM 622 C CA . PRO A 1 70 ? 4.102 12.147 -6.509 1.00 91.62 70 PRO A CA 1
ATOM 623 C C . PRO A 1 70 ? 4.530 10.714 -6.164 1.00 91.62 70 PRO A C 1
ATOM 625 O O . PRO A 1 70 ? 5.099 10.024 -7.012 1.00 91.62 70 PRO A O 1
ATOM 628 N N . GLN A 1 71 ? 4.221 10.239 -4.952 1.00 91.19 71 GLN A N 1
ATOM 629 C CA . GLN A 1 71 ? 4.571 8.893 -4.497 1.00 91.19 71 GLN A CA 1
ATOM 630 C C . GLN A 1 71 ? 3.882 7.805 -5.340 1.00 91.19 71 GLN A C 1
ATOM 632 O O . GLN A 1 71 ? 4.540 6.885 -5.826 1.00 91.19 71 GLN A O 1
ATOM 637 N N . GLY A 1 72 ? 2.575 7.931 -5.578 1.00 90.81 72 GLY A N 1
ATOM 638 C CA . GLY A 1 72 ? 1.796 6.998 -6.391 1.00 90.81 72 GLY A CA 1
ATOM 639 C C . GLY A 1 72 ? 2.247 6.977 -7.852 1.00 90.81 72 GLY A C 1
ATOM 640 O O . GLY A 1 72 ? 2.387 5.900 -8.436 1.00 90.81 72 GLY A O 1
ATOM 641 N N . LEU A 1 73 ? 2.555 8.147 -8.426 1.00 91.38 73 LEU A N 1
ATOM 642 C CA . LEU A 1 73 ? 3.104 8.254 -9.783 1.00 91.38 73 LEU A CA 1
ATOM 643 C C . LEU A 1 73 ? 4.451 7.528 -9.904 1.00 91.38 73 LEU A C 1
ATOM 645 O O . LEU A 1 73 ? 4.648 6.743 -10.835 1.00 91.38 73 LEU A O 1
ATOM 649 N N . ALA A 1 74 ? 5.360 7.751 -8.949 1.00 89.75 74 ALA A N 1
ATOM 650 C CA . ALA A 1 74 ? 6.668 7.099 -8.922 1.00 89.75 74 ALA A CA 1
ATOM 651 C C . ALA A 1 74 ? 6.545 5.570 -8.841 1.00 89.75 74 ALA A C 1
ATOM 653 O O . ALA A 1 74 ? 7.259 4.843 -9.531 1.00 89.75 74 ALA A O 1
ATOM 654 N N . TYR A 1 75 ? 5.608 5.071 -8.037 1.00 89.19 75 TYR A N 1
ATOM 655 C CA . TYR A 1 75 ? 5.427 3.638 -7.818 1.00 89.19 75 TYR A CA 1
ATOM 656 C C . TYR A 1 75 ? 4.827 2.926 -9.034 1.00 89.19 75 TYR A C 1
ATOM 658 O O . TYR A 1 75 ? 5.290 1.840 -9.387 1.00 89.19 75 TYR A O 1
ATOM 666 N N . GLY A 1 76 ? 3.893 3.563 -9.749 1.00 88.19 76 GLY A N 1
ATOM 667 C CA . GLY A 1 76 ? 3.413 3.054 -11.039 1.00 88.19 76 GLY A CA 1
ATOM 668 C C . GLY A 1 76 ? 4.544 2.921 -12.068 1.00 88.19 76 GLY A C 1
ATOM 669 O O . GLY A 1 76 ? 4.686 1.880 -12.714 1.00 88.19 76 GLY A O 1
ATOM 670 N N . MET A 1 77 ? 5.421 3.930 -12.144 1.00 85.69 77 MET A N 1
ATOM 671 C CA . MET A 1 77 ? 6.593 3.905 -13.032 1.00 85.69 77 MET A CA 1
ATOM 672 C C . MET A 1 77 ? 7.623 2.834 -12.651 1.00 85.69 77 MET A C 1
ATOM 674 O O . MET A 1 77 ? 8.288 2.282 -13.532 1.00 85.69 77 MET A O 1
ATOM 678 N N . MET A 1 78 ? 7.761 2.511 -11.362 1.00 84.25 78 MET A N 1
ATOM 679 C CA . MET A 1 78 ? 8.663 1.444 -10.920 1.00 84.25 78 MET A CA 1
ATOM 680 C C . MET A 1 78 ? 8.236 0.070 -11.440 1.00 84.25 78 MET A C 1
ATOM 682 O O . MET A 1 78 ? 9.092 -0.679 -11.915 1.00 84.25 78 MET A O 1
ATOM 686 N N . VAL A 1 79 ? 6.930 -0.217 -11.400 1.00 86.25 79 VAL A N 1
ATOM 687 C CA . VAL A 1 79 ? 6.337 -1.471 -11.900 1.00 86.25 79 VAL A CA 1
ATOM 688 C C . VAL A 1 79 ? 6.365 -1.548 -13.433 1.00 86.25 79 VAL A C 1
ATOM 690 O O . VAL A 1 79 ? 6.391 -2.641 -13.990 1.00 86.25 79 VAL A O 1
ATOM 693 N N . GLY A 1 80 ? 6.383 -0.404 -14.123 1.00 81.31 80 GLY A N 1
ATOM 694 C CA . GLY A 1 80 ? 6.305 -0.339 -15.588 1.00 81.31 80 GLY A CA 1
ATOM 695 C C . GLY A 1 80 ? 4.873 -0.241 -16.127 1.00 81.31 80 GLY A C 1
ATOM 696 O O . GLY A 1 80 ? 4.643 -0.510 -17.302 1.00 81.31 80 GLY A O 1
ATOM 697 N N . ILE A 1 81 ? 3.910 0.151 -15.286 1.00 87.19 81 ILE A N 1
ATOM 698 C CA . ILE A 1 81 ? 2.527 0.444 -15.693 1.00 87.19 81 ILE A CA 1
ATOM 699 C C . ILE A 1 81 ? 2.318 1.957 -15.853 1.00 87.19 81 ILE A C 1
ATOM 701 O O . ILE A 1 81 ? 3.075 2.749 -15.282 1.00 87.19 81 ILE A O 1
ATOM 705 N N . PRO A 1 82 ? 1.276 2.398 -16.584 1.00 89.56 82 PRO A N 1
ATOM 706 C CA . PRO A 1 82 ? 0.962 3.818 -16.682 1.00 89.56 82 PRO A CA 1
ATOM 707 C C . PRO A 1 82 ? 0.781 4.453 -15.285 1.00 89.56 82 PRO A C 1
ATOM 709 O O . PRO A 1 82 ? 0.055 3.891 -14.458 1.00 89.56 82 PRO A O 1
ATOM 712 N N . PRO A 1 83 ? 1.380 5.628 -15.003 1.00 88.88 83 PRO A N 1
ATOM 713 C CA . PRO A 1 83 ? 1.422 6.204 -13.651 1.00 88.88 83 PRO A CA 1
ATOM 714 C C . PRO A 1 83 ? 0.049 6.452 -13.010 1.00 88.88 83 PRO A C 1
ATOM 716 O O . PRO A 1 83 ? -0.089 6.416 -11.789 1.00 88.88 83 PRO A O 1
ATOM 719 N N . ILE A 1 84 ? -0.983 6.655 -13.833 1.00 90.50 84 ILE A N 1
ATOM 720 C CA . ILE A 1 84 ? -2.366 6.856 -13.387 1.00 90.50 84 ILE A CA 1
ATOM 721 C C . ILE A 1 84 ? -2.890 5.692 -12.530 1.00 90.50 84 ILE A C 1
ATOM 723 O O . ILE A 1 84 ? -3.613 5.919 -11.560 1.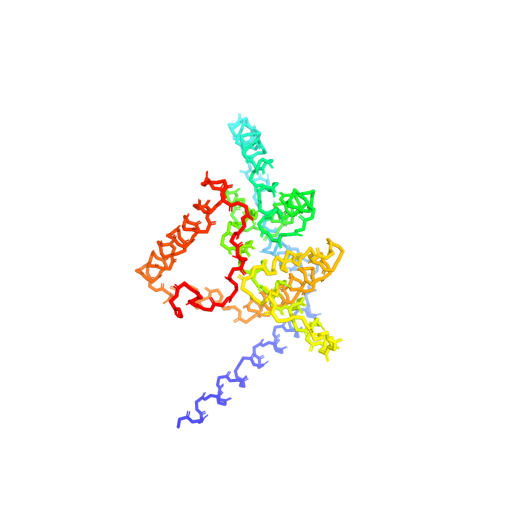00 90.50 84 ILE A O 1
ATOM 727 N N . TYR A 1 85 ? -2.462 4.457 -12.815 1.00 89.50 85 TYR A N 1
ATOM 728 C CA . TYR A 1 85 ? -2.863 3.287 -12.034 1.00 89.50 85 TYR A CA 1
ATOM 729 C C . TYR A 1 85 ? -2.284 3.308 -10.616 1.00 89.50 85 TYR A C 1
ATOM 731 O O . TYR A 1 85 ? -2.937 2.831 -9.691 1.00 89.50 85 TYR A O 1
ATOM 739 N N . GLY A 1 86 ? -1.115 3.923 -10.415 1.00 88.62 86 GLY A N 1
ATOM 740 C CA . GLY A 1 86 ? -0.558 4.134 -9.078 1.00 88.62 86 GLY A CA 1
ATOM 741 C C . GLY A 1 86 ? -1.466 5.016 -8.219 1.00 88.62 86 GLY A C 1
ATOM 742 O O . GLY A 1 86 ? -1.761 4.674 -7.075 1.00 88.62 86 GLY A O 1
ATOM 743 N N . ILE A 1 87 ? -2.013 6.090 -8.799 1.00 90.44 87 ILE A N 1
ATOM 744 C CA . ILE A 1 87 ? -2.965 6.975 -8.108 1.00 90.44 87 ILE A CA 1
ATOM 745 C C . ILE A 1 87 ? -4.280 6.242 -7.804 1.00 90.44 87 ILE A C 1
ATOM 747 O O . ILE A 1 87 ? -4.810 6.382 -6.702 1.00 90.44 87 ILE A O 1
ATOM 751 N N . TYR A 1 88 ? -4.786 5.407 -8.720 1.00 90.62 88 TYR A N 1
ATOM 752 C CA . TYR A 1 88 ? -6.006 4.629 -8.468 1.00 90.62 88 TYR A CA 1
ATOM 753 C C . TYR A 1 88 ? -5.887 3.722 -7.241 1.00 90.62 88 TYR A C 1
ATOM 755 O O . TYR A 1 88 ? -6.800 3.694 -6.413 1.00 90.62 88 TYR A O 1
ATOM 763 N N . THR A 1 89 ? -4.752 3.037 -7.069 1.00 86.94 89 THR A N 1
ATOM 764 C CA . THR A 1 89 ? -4.533 2.193 -5.880 1.00 86.94 89 THR A CA 1
ATOM 765 C C . THR A 1 89 ? -4.523 2.998 -4.578 1.00 86.94 89 THR A C 1
ATOM 767 O O . THR A 1 89 ? -4.994 2.514 -3.550 1.00 86.94 89 THR A O 1
ATOM 770 N N . GLY A 1 90 ? -4.071 4.250 -4.638 1.00 85.94 90 GLY A N 1
ATOM 771 C CA . GLY A 1 90 ? -4.014 5.161 -3.501 1.00 85.94 90 GLY A CA 1
ATOM 772 C C . GLY A 1 90 ? -5.306 5.804 -3.068 1.00 85.94 90 GLY A C 1
ATOM 773 O O . GLY A 1 90 ? -5.388 6.273 -1.942 1.00 85.94 90 GLY A O 1
ATOM 774 N N . ILE A 1 91 ? -6.310 5.826 -3.934 1.00 89.31 91 ILE A N 1
ATOM 775 C CA . ILE A 1 91 ? -7.644 6.310 -3.576 1.00 89.31 91 ILE A CA 1
ATOM 776 C C . ILE A 1 91 ? -8.492 5.131 -3.109 1.00 89.31 91 ILE A C 1
ATOM 778 O O . ILE A 1 91 ? -9.116 5.181 -2.050 1.00 89.31 91 ILE A O 1
ATOM 782 N N . VAL A 1 92 ? -8.488 4.042 -3.883 1.00 90.50 92 VAL A N 1
ATOM 783 C CA . VAL A 1 92 ? -9.338 2.879 -3.610 1.00 90.50 92 VAL A CA 1
ATOM 784 C C . VAL A 1 92 ? -8.904 2.160 -2.330 1.00 90.50 92 VAL A C 1
ATOM 786 O O . VAL A 1 92 ? -9.763 1.768 -1.545 1.00 90.50 92 VAL A O 1
ATOM 789 N N . GLY A 1 93 ? -7.597 2.019 -2.082 1.00 88.69 93 GLY A N 1
ATOM 790 C CA . GLY A 1 93 ? -7.064 1.332 -0.900 1.00 88.69 93 GLY A CA 1
ATOM 791 C C . GLY A 1 93 ? -7.541 1.941 0.426 1.00 88.69 93 GLY A C 1
ATOM 792 O O . GLY A 1 93 ? -8.265 1.264 1.160 1.00 88.69 93 GLY A O 1
ATOM 793 N N . PRO A 1 94 ? -7.203 3.211 0.728 1.00 88.69 94 PRO A N 1
ATOM 794 C CA . PRO A 1 94 ? -7.664 3.890 1.937 1.00 88.69 94 PRO A CA 1
ATOM 795 C C . PRO A 1 94 ? -9.184 3.939 2.060 1.00 88.69 94 PRO A C 1
ATOM 797 O O . PRO A 1 94 ? -9.692 3.732 3.155 1.00 88.69 94 PRO A O 1
ATOM 800 N N . LEU A 1 95 ? -9.916 4.151 0.958 1.00 89.19 95 LEU A N 1
ATOM 801 C CA . LEU A 1 95 ? -11.382 4.199 0.979 1.00 89.19 95 LEU A CA 1
ATOM 802 C C . LEU A 1 95 ? -11.975 2.866 1.441 1.00 89.19 95 LEU A C 1
ATOM 804 O O . LEU A 1 95 ? -12.851 2.839 2.305 1.00 89.19 95 LEU A O 1
ATOM 808 N N . VAL A 1 96 ? -11.471 1.748 0.913 1.00 89.12 96 VAL A N 1
ATOM 809 C CA . VAL A 1 96 ? -11.866 0.409 1.370 1.00 89.12 96 VAL A CA 1
ATOM 810 C C . VAL A 1 96 ? -11.436 0.192 2.828 1.00 89.12 96 VAL A C 1
ATOM 812 O O . VAL A 1 96 ? -12.215 -0.337 3.626 1.00 89.12 96 VAL A O 1
ATOM 815 N N . TYR A 1 97 ? -10.240 0.650 3.212 1.00 87.94 97 TYR A N 1
ATOM 816 C CA . TYR A 1 97 ? -9.755 0.558 4.589 1.00 87.94 97 TYR A CA 1
ATOM 817 C C . TYR A 1 97 ? -10.602 1.374 5.577 1.00 87.94 97 TYR A C 1
ATOM 819 O O . TYR A 1 97 ? -10.809 0.916 6.691 1.00 87.94 97 TYR A O 1
ATOM 827 N N . THR A 1 98 ? -11.191 2.510 5.202 1.00 85.12 98 THR A N 1
ATOM 828 C CA . THR A 1 98 ? -12.078 3.273 6.102 1.00 85.12 98 THR A CA 1
ATOM 829 C C . THR A 1 98 ? -13.311 2.467 6.534 1.00 85.12 98 THR A C 1
ATOM 831 O O . THR A 1 98 ? -13.765 2.589 7.672 1.00 85.12 98 THR A O 1
ATOM 834 N N . PHE A 1 99 ? -13.847 1.606 5.662 1.00 84.38 99 PHE A N 1
ATOM 835 C CA . PHE A 1 99 ? -15.004 0.767 5.995 1.00 84.38 99 PHE A CA 1
ATOM 836 C C . PHE A 1 99 ? -14.634 -0.462 6.836 1.00 84.38 99 PHE A C 1
ATOM 838 O O . PHE A 1 99 ? -15.384 -0.847 7.735 1.00 84.38 99 PHE A O 1
ATOM 845 N N . LEU A 1 100 ? -13.498 -1.096 6.538 1.00 83.25 100 LEU A N 1
ATOM 846 C CA . LEU A 1 100 ? -13.119 -2.407 7.089 1.00 83.25 100 LEU A CA 1
ATOM 847 C C . LEU A 1 100 ? -12.001 -2.338 8.145 1.00 83.25 100 LEU A C 1
ATOM 849 O O . LEU A 1 100 ? -11.739 -3.324 8.833 1.00 83.25 100 LEU A O 1
ATOM 853 N N . GLY A 1 101 ? -11.324 -1.200 8.255 1.00 78.69 101 GLY A N 1
ATOM 854 C CA . GLY A 1 101 ? -10.105 -0.999 9.027 1.00 78.69 101 GLY A CA 1
ATOM 855 C C . GLY A 1 101 ? -10.371 -0.762 10.505 1.00 78.69 101 GLY A C 1
ATOM 856 O O . GLY A 1 101 ? -11.239 0.012 10.898 1.00 78.69 101 GLY A O 1
ATOM 857 N N . THR A 1 102 ? -9.598 -1.440 11.345 1.00 77.12 102 THR A N 1
ATOM 858 C CA . THR A 1 102 ? -9.739 -1.398 12.805 1.00 77.12 102 THR A CA 1
ATOM 859 C C . THR A 1 102 ? -8.980 -0.245 13.465 1.00 77.12 102 THR A C 1
ATOM 861 O O . THR A 1 102 ? -9.201 0.000 14.646 1.00 77.12 102 THR A O 1
ATOM 864 N N . SER A 1 103 ? -8.086 0.439 12.742 1.00 82.44 103 SER A N 1
ATOM 865 C CA . SER A 1 103 ? -7.289 1.567 13.247 1.00 82.44 103 SER A CA 1
ATOM 866 C C . SER A 1 103 ? -7.673 2.866 12.540 1.00 82.44 103 SER A C 1
ATOM 868 O O . SER A 1 103 ? -7.766 2.885 11.316 1.00 82.44 103 SER A O 1
ATOM 870 N N . HIS A 1 104 ? -7.870 3.952 13.297 1.00 75.88 104 HIS A N 1
ATOM 871 C CA . HIS A 1 104 ? -8.245 5.271 12.753 1.00 75.88 104 HIS A CA 1
ATOM 872 C C . HIS A 1 104 ? -7.113 6.007 12.066 1.00 75.88 104 HIS A C 1
ATOM 874 O O . HIS A 1 104 ? -7.339 6.710 11.091 1.00 75.88 104 HIS A O 1
ATOM 880 N N . GLN A 1 105 ? -5.901 5.863 12.590 1.00 83.19 105 GLN A N 1
ATOM 881 C CA . GLN A 1 105 ? -4.758 6.676 12.175 1.00 83.19 105 GLN A CA 1
ATOM 882 C C . GLN A 1 105 ? -3.943 6.005 11.063 1.00 83.19 105 GLN A C 1
ATOM 884 O O . GLN A 1 105 ? -3.031 6.607 10.501 1.00 83.19 105 GLN A O 1
ATOM 889 N N . ALA A 1 106 ? -4.249 4.745 10.745 1.00 81.94 106 ALA A N 1
ATOM 890 C CA . ALA A 1 106 ? -3.554 4.001 9.710 1.00 81.94 106 ALA A CA 1
ATOM 891 C C . ALA A 1 106 ? -4.153 4.313 8.333 1.00 81.94 106 ALA A C 1
ATOM 893 O O . ALA A 1 106 ? -5.338 4.095 8.094 1.00 81.94 106 ALA A O 1
ATOM 894 N N . SER A 1 107 ? -3.309 4.766 7.407 1.00 81.62 107 SER A N 1
ATOM 895 C CA . SER A 1 107 ? -3.661 4.909 5.995 1.00 81.62 107 SER A CA 1
ATOM 896 C C . SER A 1 107 ? -2.901 3.872 5.176 1.00 81.62 107 SER A C 1
ATOM 898 O O . SER A 1 107 ? -1.671 3.803 5.219 1.00 81.62 107 SER A O 1
ATOM 900 N N . THR A 1 108 ? -3.631 3.027 4.451 1.00 83.94 108 THR A N 1
ATOM 901 C CA . THR A 1 108 ? -3.046 1.991 3.593 1.00 83.94 108 THR A CA 1
ATOM 902 C C . THR A 1 108 ? -2.720 2.567 2.223 1.00 83.94 108 THR A C 1
ATOM 904 O O . THR A 1 108 ? -3.623 2.972 1.498 1.00 83.94 108 THR A O 1
ATOM 907 N N . GLY A 1 109 ? -1.445 2.571 1.846 1.00 82.31 109 GLY A N 1
ATOM 908 C CA . GLY A 1 109 ? -0.986 3.127 0.576 1.00 82.31 109 GLY A CA 1
ATOM 909 C C . GLY A 1 109 ? -0.329 2.105 -0.343 1.00 82.31 109 GLY A C 1
ATOM 910 O O . GLY A 1 109 ? -0.253 0.913 -0.054 1.00 82.31 109 GLY A O 1
ATOM 911 N N . ALA A 1 110 ? 0.196 2.603 -1.459 1.00 84.31 110 ALA A N 1
ATOM 912 C CA . ALA A 1 110 ? 1.179 1.874 -2.234 1.00 84.31 110 ALA A CA 1
ATOM 913 C C . ALA A 1 110 ? 2.529 2.008 -1.514 1.00 84.31 110 ALA A C 1
ATOM 915 O O . ALA A 1 110 ? 2.794 3.021 -0.865 1.00 84.31 110 ALA A O 1
ATOM 916 N N . TYR A 1 111 ? 3.381 0.991 -1.621 1.00 89.12 111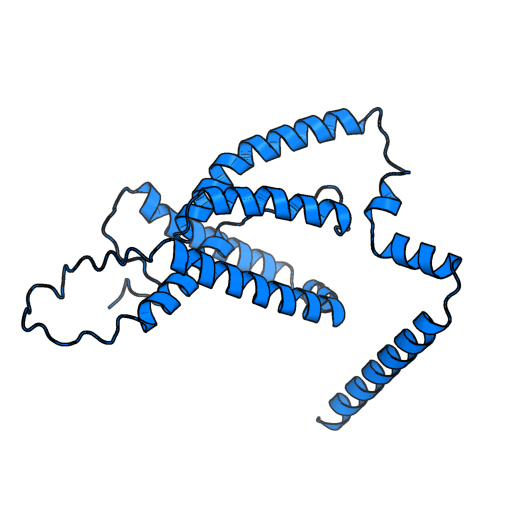 TYR A N 1
ATOM 917 C CA . TYR A 1 111 ? 4.690 0.956 -0.966 1.00 89.12 111 TYR A CA 1
ATOM 918 C C . TYR A 1 111 ? 5.783 0.655 -1.993 1.00 89.12 111 TYR A C 1
ATOM 920 O O . TYR A 1 111 ? 5.579 -0.135 -2.922 1.00 89.12 111 TYR A O 1
ATOM 928 N N . ALA A 1 112 ? 6.962 1.258 -1.808 1.00 89.62 112 ALA A N 1
ATOM 929 C CA . ALA A 1 112 ? 8.078 1.133 -2.744 1.00 89.62 112 ALA A CA 1
ATOM 930 C C . ALA A 1 112 ? 8.520 -0.325 -2.941 1.00 89.62 112 ALA A C 1
ATOM 932 O O . ALA A 1 112 ? 8.628 -0.784 -4.073 1.00 89.62 112 ALA A O 1
ATOM 933 N N . ILE A 1 113 ? 8.710 -1.078 -1.853 1.00 89.69 113 ILE A N 1
ATOM 934 C CA . ILE A 1 113 ? 9.169 -2.471 -1.934 1.00 89.69 113 ILE A CA 1
ATOM 935 C C . ILE A 1 113 ? 8.175 -3.381 -2.663 1.00 89.69 113 ILE A C 1
ATOM 937 O O . ILE A 1 113 ? 8.581 -4.182 -3.499 1.00 89.69 113 ILE A O 1
ATOM 941 N N . ILE A 1 114 ? 6.872 -3.215 -2.412 1.00 91.25 114 ILE A N 1
ATOM 942 C CA . ILE A 1 114 ? 5.828 -3.995 -3.088 1.00 91.25 114 ILE A CA 1
ATOM 943 C C . ILE A 1 114 ? 5.842 -3.678 -4.586 1.00 91.25 114 ILE A C 1
ATOM 945 O O . ILE A 1 114 ? 5.756 -4.582 -5.408 1.00 91.25 114 ILE A O 1
ATOM 949 N N . SER A 1 115 ? 6.035 -2.409 -4.949 1.00 90.25 115 SER A N 1
ATOM 950 C CA . SER A 1 115 ? 6.133 -1.980 -6.350 1.00 90.25 115 SER A CA 1
ATOM 951 C C . SER A 1 115 ? 7.346 -2.600 -7.056 1.00 90.25 115 SER A C 1
ATOM 953 O O . SER A 1 115 ? 7.233 -3.052 -8.192 1.00 90.25 115 SER A O 1
ATOM 955 N N . LEU A 1 116 ? 8.491 -2.701 -6.376 1.00 88.25 116 LEU A N 1
ATOM 956 C CA . LEU A 1 116 ? 9.672 -3.388 -6.913 1.00 88.25 116 LEU A CA 1
ATOM 957 C C . LEU A 1 116 ? 9.439 -4.894 -7.091 1.00 88.25 116 LEU A C 1
ATOM 959 O O . LEU A 1 116 ? 9.795 -5.450 -8.129 1.00 88.25 116 LEU A O 1
ATOM 963 N N . MET A 1 117 ? 8.799 -5.546 -6.117 1.00 89.62 117 MET A N 1
ATOM 964 C CA . MET A 1 117 ? 8.471 -6.975 -6.187 1.00 89.62 117 MET A CA 1
ATOM 965 C C . MET A 1 117 ? 7.463 -7.290 -7.297 1.00 89.62 117 MET A C 1
ATOM 967 O O . MET A 1 117 ? 7.618 -8.274 -8.012 1.00 89.62 117 MET A O 1
ATOM 971 N N . VAL A 1 118 ? 6.436 -6.457 -7.477 1.00 91.00 118 VAL A N 1
ATOM 972 C CA . VAL A 1 118 ? 5.484 -6.621 -8.585 1.00 91.00 118 VAL A CA 1
ATOM 973 C C . VAL A 1 118 ? 6.191 -6.387 -9.921 1.00 91.00 118 VAL A C 1
ATOM 975 O O . VAL A 1 118 ? 6.017 -7.183 -10.841 1.00 91.00 118 VAL A O 1
ATOM 978 N N . GLY A 1 119 ? 7.040 -5.357 -10.015 1.00 87.81 119 GLY A N 1
ATOM 979 C CA . GLY A 1 119 ? 7.831 -5.074 -11.214 1.00 87.81 119 GLY A CA 1
ATOM 980 C C . GLY A 1 119 ? 8.720 -6.246 -11.637 1.00 87.81 119 GLY A C 1
ATOM 981 O O . GLY A 1 119 ? 8.743 -6.595 -12.816 1.00 87.81 119 GLY A O 1
ATOM 982 N N . SER A 1 120 ? 9.382 -6.917 -10.688 1.00 84.81 120 SER A N 1
ATOM 983 C CA . SER A 1 120 ? 10.221 -8.082 -11.000 1.00 84.81 120 SER A CA 1
ATOM 984 C C . SER A 1 120 ? 9.411 -9.297 -11.465 1.00 84.81 120 SER A C 1
ATOM 986 O O . SER A 1 120 ? 9.890 -10.063 -12.300 1.00 84.81 120 SER A O 1
ATOM 988 N N . VAL A 1 121 ? 8.181 -9.487 -10.974 1.00 88.31 121 VAL A N 1
ATOM 989 C CA . VAL A 1 121 ? 7.278 -10.553 -11.447 1.00 88.31 121 VAL A CA 1
ATOM 990 C C . VAL A 1 121 ? 6.744 -10.244 -12.845 1.00 88.31 121 VAL A C 1
ATOM 992 O O . VAL A 1 121 ? 6.726 -11.134 -13.694 1.00 88.31 121 VAL A O 1
ATOM 995 N N . VAL A 1 122 ? 6.345 -8.995 -13.106 1.00 86.00 122 VAL A N 1
ATOM 996 C CA . VAL A 1 122 ? 5.894 -8.544 -14.435 1.00 86.00 122 VAL A CA 1
ATOM 997 C C . VAL A 1 122 ? 7.002 -8.733 -15.470 1.00 86.00 122 VAL A C 1
ATOM 999 O O . VAL A 1 122 ? 6.759 -9.273 -16.550 1.00 86.00 122 VAL A O 1
ATOM 1002 N N . GLU A 1 123 ? 8.231 -8.362 -15.116 1.00 79.81 123 GLU A N 1
ATOM 1003 C CA . GLU A 1 123 ? 9.402 -8.552 -15.966 1.00 79.81 123 GLU A CA 1
ATOM 1004 C C . GLU A 1 123 ? 9.687 -10.036 -16.233 1.00 79.81 123 GLU A C 1
ATOM 1006 O O . GLU A 1 123 ? 9.849 -10.432 -17.387 1.00 79.81 123 GLU A O 1
ATOM 1011 N N . GLN A 1 124 ? 9.686 -10.887 -15.203 1.00 80.06 124 GLN A N 1
ATOM 1012 C CA . GLN A 1 124 ? 9.897 -12.330 -15.370 1.00 80.06 124 GLN A CA 1
ATOM 1013 C C . GLN A 1 124 ? 8.811 -12.989 -16.232 1.00 80.06 124 GLN A C 1
ATOM 1015 O O . GLN A 1 124 ? 9.125 -13.810 -17.098 1.00 80.06 124 GLN A O 1
ATOM 1020 N N . ALA A 1 125 ? 7.548 -12.610 -16.032 1.00 81.31 125 ALA A N 1
ATOM 1021 C CA . ALA A 1 125 ? 6.421 -13.129 -16.798 1.00 81.31 125 ALA A CA 1
ATOM 1022 C C . ALA A 1 125 ? 6.507 -12.728 -18.281 1.00 81.31 125 ALA A C 1
ATOM 1024 O O . ALA A 1 125 ? 6.376 -13.591 -19.148 1.00 81.31 125 ALA A O 1
ATOM 1025 N N . SER A 1 126 ? 6.833 -11.466 -18.578 1.00 73.12 126 SER A N 1
ATOM 1026 C CA . SER A 1 126 ? 7.069 -11.004 -19.957 1.00 73.12 126 SER A CA 1
ATOM 1027 C C . SER A 1 126 ? 8.329 -11.646 -20.570 1.00 73.12 126 SER A C 1
ATOM 1029 O O . SER A 1 126 ? 8.402 -11.952 -21.769 1.00 73.12 126 SER A O 1
ATOM 1031 N N . ASN A 1 127 ? 9.337 -11.939 -19.740 1.00 65.94 127 ASN A N 1
ATOM 1032 C CA . ASN A 1 127 ? 10.579 -12.562 -20.181 1.00 65.94 127 ASN A CA 1
ATOM 1033 C C . ASN A 1 127 ? 10.409 -14.012 -20.661 1.00 65.94 127 ASN A C 1
ATOM 1035 O O . ASN A 1 127 ? 11.114 -14.417 -21.596 1.00 65.94 127 ASN A O 1
ATOM 1039 N N . GLY A 1 128 ? 9.462 -14.753 -20.080 1.00 58.62 128 GLY A N 1
ATOM 1040 C CA . GLY A 1 128 ? 9.108 -16.116 -20.486 1.00 58.62 128 GLY A CA 1
ATOM 1041 C C . GLY A 1 128 ? 8.463 -16.217 -21.874 1.00 58.62 128 GLY A C 1
ATOM 1042 O O . GLY A 1 128 ? 8.610 -17.248 -22.525 1.00 58.62 128 GLY A O 1
ATOM 1043 N N . VAL A 1 129 ? 7.819 -15.146 -22.352 1.00 52.47 129 VAL A N 1
ATOM 1044 C CA . VAL A 1 129 ? 7.071 -15.133 -23.623 1.00 52.47 129 VAL A CA 1
ATOM 1045 C C . VAL A 1 129 ? 7.997 -14.966 -24.838 1.00 52.47 129 VAL A C 1
ATOM 1047 O O . VAL A 1 129 ? 7.905 -15.742 -25.784 1.00 52.47 129 VAL A O 1
ATOM 1050 N N . ASN A 1 130 ? 8.980 -14.052 -24.804 1.00 52.34 130 ASN A N 1
ATOM 1051 C CA . ASN A 1 130 ? 9.846 -13.779 -25.984 1.00 52.34 130 ASN A CA 1
ATOM 1052 C C . ASN A 1 130 ? 11.124 -14.642 -26.042 1.00 52.34 130 ASN A C 1
ATOM 1054 O O . ASN A 1 130 ? 12.186 -14.171 -26.462 1.00 52.34 130 ASN A O 1
ATOM 1058 N N . LYS A 1 131 ? 11.049 -15.899 -25.588 1.00 48.72 131 LYS A N 1
ATOM 1059 C CA . LYS A 1 131 ? 12.134 -16.890 -25.742 1.00 48.72 131 LYS A CA 1
ATOM 1060 C C . LYS A 1 131 ? 12.035 -17.710 -27.042 1.00 48.72 131 LYS A C 1
ATOM 1062 O O . LYS A 1 131 ? 12.830 -18.626 -27.220 1.00 48.72 131 LYS A O 1
ATOM 1067 N N . LEU A 1 132 ? 11.101 -17.379 -27.939 1.00 51.12 132 LEU A N 1
ATOM 1068 C CA . LEU A 1 132 ? 10.773 -18.169 -29.135 1.00 51.12 132 LEU A CA 1
ATOM 1069 C C . LEU A 1 132 ? 11.106 -17.518 -30.490 1.00 51.12 132 LEU A C 1
ATOM 1071 O O . LEU A 1 132 ? 10.601 -17.987 -31.495 1.00 51.12 132 LEU A O 1
ATOM 1075 N N . ASP A 1 133 ? 12.006 -16.534 -30.556 1.00 46.66 133 ASP A N 1
ATOM 1076 C CA . ASP A 1 133 ? 12.550 -16.071 -31.845 1.00 46.66 133 ASP A CA 1
ATOM 1077 C C . ASP A 1 133 ? 14.071 -16.224 -31.870 1.00 46.66 133 ASP A C 1
ATOM 1079 O O . ASP A 1 133 ? 14.838 -15.282 -31.665 1.00 46.66 133 ASP A O 1
ATOM 1083 N N . PHE A 1 134 ? 14.513 -17.464 -32.082 1.00 54.88 134 PHE A N 1
ATOM 1084 C CA . PHE A 1 134 ? 15.910 -17.800 -32.342 1.00 54.88 134 PHE A CA 1
ATOM 1085 C C . PHE A 1 134 ? 16.081 -18.058 -33.842 1.00 54.88 134 PHE A C 1
ATOM 1087 O O . PHE A 1 134 ? 16.066 -19.205 -34.281 1.00 54.88 134 PHE A O 1
ATOM 1094 N N . ASN A 1 135 ? 16.173 -16.990 -34.644 1.00 56.41 135 ASN A N 1
ATOM 1095 C CA . ASN A 1 135 ? 16.498 -17.121 -36.069 1.00 56.41 135 ASN A CA 1
ATOM 1096 C C . ASN A 1 135 ? 17.084 -15.845 -36.707 1.00 56.41 135 ASN A C 1
ATOM 1098 O O . ASN A 1 135 ? 16.634 -15.391 -37.755 1.00 56.41 135 ASN A O 1
ATOM 1102 N N . THR A 1 136 ? 18.119 -15.255 -36.101 1.00 55.06 136 THR A N 1
ATOM 1103 C CA . THR A 1 136 ? 18.910 -14.201 -36.766 1.00 55.06 136 THR A CA 1
ATOM 1104 C C . THR A 1 136 ? 20.403 -14.386 -36.518 1.00 55.06 136 THR A C 1
ATOM 1106 O O . THR A 1 136 ? 20.883 -14.226 -35.396 1.00 55.06 136 THR A O 1
ATOM 1109 N N . ASN A 1 137 ? 21.133 -14.688 -37.594 1.00 59.34 137 ASN A N 1
ATOM 1110 C CA . ASN A 1 137 ? 22.591 -14.823 -37.664 1.00 59.34 137 ASN A CA 1
ATOM 1111 C C . ASN A 1 137 ? 23.300 -13.456 -37.577 1.00 59.34 137 ASN A C 1
ATOM 1113 O O . ASN A 1 137 ? 24.001 -13.058 -38.504 1.00 59.34 137 ASN A O 1
ATOM 1117 N N . SER A 1 138 ? 23.121 -12.732 -36.470 1.00 53.75 138 SER A N 1
ATOM 1118 C CA . SER A 1 138 ? 23.770 -11.435 -36.241 1.00 53.75 138 SER A CA 1
ATOM 1119 C C . SER A 1 138 ? 24.438 -11.416 -34.866 1.00 53.75 138 SER A C 1
ATOM 1121 O O . SER A 1 138 ? 23.827 -11.084 -33.852 1.00 53.75 138 SER A O 1
ATOM 1123 N N . THR A 1 139 ? 25.722 -11.775 -34.836 1.00 54.78 139 THR A N 1
ATOM 1124 C CA . THR A 1 139 ? 26.557 -11.931 -33.634 1.00 54.78 139 THR A CA 1
ATOM 1125 C C . THR A 1 139 ? 27.112 -10.660 -32.955 1.00 54.78 139 THR A C 1
ATOM 1127 O O . THR A 1 139 ? 27.673 -10.830 -31.875 1.00 54.78 139 THR A O 1
ATOM 1130 N N . PRO A 1 140 ? 26.944 -9.397 -33.415 1.00 48.03 140 PRO A N 1
ATOM 1131 C CA . PRO A 1 140 ? 27.391 -8.246 -32.618 1.00 48.03 140 PRO A CA 1
ATOM 1132 C C . PRO A 1 140 ? 26.303 -7.670 -31.691 1.00 48.03 140 PRO A C 1
ATOM 1134 O O . PRO A 1 140 ? 26.595 -6.811 -30.864 1.00 48.03 140 PRO A O 1
ATOM 1137 N N . ALA A 1 141 ? 25.055 -8.141 -31.777 1.00 45.97 141 ALA A N 1
ATOM 1138 C CA . ALA A 1 141 ? 23.956 -7.606 -30.971 1.00 45.97 141 ALA A CA 1
ATOM 1139 C C . ALA A 1 141 ? 23.897 -8.181 -29.540 1.00 45.97 141 ALA A C 1
ATOM 1141 O O . ALA A 1 141 ? 23.157 -7.669 -28.713 1.00 45.97 141 ALA A O 1
ATOM 1142 N N . LEU A 1 142 ? 24.666 -9.218 -29.192 1.00 52.34 142 LEU A N 1
ATOM 1143 C CA . LEU A 1 142 ? 24.508 -9.876 -27.886 1.00 52.34 142 LEU A CA 1
ATOM 1144 C C . LEU A 1 142 ? 25.051 -9.070 -26.689 1.00 52.34 142 LEU A C 1
ATOM 1146 O O . LEU A 1 142 ? 24.535 -9.232 -25.589 1.00 52.34 142 LEU A O 1
ATOM 1150 N N . CYS A 1 143 ? 26.053 -8.203 -26.882 1.00 45.06 143 CYS A N 1
ATOM 1151 C CA . CYS A 1 143 ? 26.653 -7.435 -25.775 1.00 45.06 143 CYS A CA 1
ATOM 1152 C C . CYS A 1 143 ? 25.984 -6.077 -25.515 1.00 45.06 143 CYS A C 1
ATOM 1154 O O . CYS A 1 143 ? 26.126 -5.541 -24.421 1.00 45.06 143 CYS A O 1
ATOM 1156 N N . CYS A 1 144 ? 25.252 -5.533 -26.494 1.00 44.88 144 CYS A N 1
ATOM 1157 C CA . CYS A 1 144 ? 24.633 -4.205 -26.403 1.00 44.88 144 CYS A CA 1
ATOM 1158 C C . CYS A 1 144 ? 23.216 -4.145 -26.992 1.00 44.88 144 CYS A C 1
ATOM 1160 O O . CYS A 1 144 ? 22.712 -3.047 -27.220 1.00 44.88 144 CYS A O 1
ATOM 1162 N N . SER A 1 145 ? 22.554 -5.278 -27.272 1.00 44.56 145 SER A N 1
ATOM 1163 C CA . SER A 1 145 ? 21.129 -5.235 -27.602 1.00 44.56 145 SER A CA 1
ATOM 1164 C C . SER A 1 145 ? 20.390 -4.818 -26.345 1.00 44.56 145 SER A C 1
ATOM 1166 O O . SER A 1 145 ? 20.118 -5.616 -25.446 1.00 44.56 145 SER A O 1
ATOM 1168 N N . GLU A 1 146 ? 20.082 -3.525 -26.322 1.00 47.16 146 GLU A N 1
ATOM 1169 C CA . GLU A 1 146 ? 18.900 -2.939 -25.726 1.00 47.16 146 GLU A CA 1
ATOM 1170 C C . GLU A 1 146 ? 17.690 -3.800 -26.101 1.00 47.16 146 GLU A C 1
ATOM 1172 O O . GLU A 1 146 ? 16.845 -3.437 -26.917 1.00 47.16 146 GLU A O 1
ATOM 1177 N N . ARG A 1 147 ? 17.521 -4.936 -25.425 1.00 46.38 147 ARG A N 1
ATOM 1178 C CA . ARG A 1 147 ? 16.186 -5.416 -25.120 1.00 46.38 147 ARG A CA 1
ATOM 1179 C C . ARG A 1 147 ? 15.672 -4.502 -24.018 1.00 46.38 147 ARG A C 1
ATOM 1181 O O . ARG A 1 147 ? 15.448 -4.918 -22.885 1.00 46.38 147 ARG A O 1
ATOM 1188 N N . MET A 1 148 ? 15.486 -3.231 -24.380 1.00 46.12 148 MET A N 1
ATOM 1189 C CA . MET A 1 148 ? 14.493 -2.364 -23.783 1.00 46.12 148 MET A CA 1
ATOM 1190 C C . MET A 1 148 ? 13.176 -3.050 -24.127 1.00 46.12 148 MET A C 1
ATOM 1192 O O . MET A 1 148 ? 12.529 -2.767 -25.133 1.00 46.12 148 MET A O 1
ATOM 1196 N N . ARG A 1 149 ? 12.877 -4.105 -23.359 1.00 49.47 149 ARG A N 1
ATOM 1197 C CA . ARG A 1 149 ? 11.624 -4.833 -23.409 1.00 49.47 149 ARG A CA 1
ATOM 1198 C C . ARG A 1 149 ? 10.636 -3.814 -22.880 1.00 49.47 149 ARG A C 1
ATOM 1200 O O . ARG A 1 149 ? 10.436 -3.682 -21.676 1.00 49.47 149 ARG A O 1
ATOM 1207 N N . ASN A 1 150 ? 10.141 -2.989 -23.792 1.00 53.59 150 ASN A N 1
ATOM 1208 C CA . ASN A 1 150 ? 8.961 -2.189 -23.578 1.00 53.59 150 ASN A CA 1
ATOM 1209 C C . ASN A 1 150 ? 7.860 -3.220 -23.378 1.00 53.59 150 ASN A C 1
ATOM 1211 O O . ASN A 1 150 ? 7.275 -3.701 -24.341 1.00 53.59 150 ASN A O 1
ATOM 1215 N N . VAL A 1 151 ? 7.700 -3.673 -22.133 1.00 65.00 151 VAL A N 1
ATOM 1216 C CA . VAL A 1 151 ? 6.543 -4.462 -21.739 1.00 65.00 151 VAL A CA 1
ATOM 1217 C C . VAL A 1 151 ? 5.360 -3.590 -22.102 1.00 65.00 151 VAL A C 1
ATOM 1219 O O . VAL A 1 151 ? 5.277 -2.448 -21.637 1.00 65.00 151 VAL A O 1
ATOM 1222 N N . ASP A 1 152 ? 4.496 -4.090 -22.980 1.00 75.75 152 ASP A N 1
ATOM 1223 C CA . ASP A 1 152 ? 3.327 -3.332 -23.379 1.00 75.75 152 ASP A CA 1
ATOM 1224 C C . ASP A 1 152 ? 2.558 -2.953 -22.108 1.00 75.75 152 ASP A C 1
ATOM 1226 O O . ASP A 1 152 ? 2.279 -3.819 -21.267 1.00 75.75 152 ASP A O 1
ATOM 1230 N N . PRO A 1 153 ? 2.202 -1.669 -21.925 1.00 80.44 153 PRO A N 1
ATOM 1231 C CA . PRO A 1 153 ? 1.615 -1.197 -20.673 1.00 80.44 153 PRO A CA 1
ATOM 1232 C C . PRO A 1 153 ? 0.327 -1.954 -20.325 1.00 80.44 153 PRO A C 1
ATOM 1234 O O . PRO A 1 153 ? -0.019 -2.099 -19.154 1.00 80.44 153 PRO A O 1
ATOM 1237 N N . MET A 1 154 ? -0.366 -2.482 -21.337 1.00 84.00 154 MET A N 1
ATOM 1238 C CA . MET A 1 154 ? -1.555 -3.311 -21.172 1.00 84.00 154 MET A CA 1
ATOM 1239 C C . MET A 1 154 ? -1.242 -4.709 -20.610 1.00 84.00 154 MET A C 1
ATOM 1241 O O . MET A 1 154 ? -1.993 -5.219 -19.776 1.00 84.00 154 MET A O 1
ATOM 1245 N N . GLU A 1 155 ? -0.131 -5.327 -21.018 1.00 85.06 155 GLU A N 1
ATOM 1246 C CA . GLU A 1 155 ? 0.294 -6.634 -20.504 1.00 85.06 155 GLU A CA 1
ATOM 1247 C C . GLU A 1 155 ? 0.723 -6.521 -19.033 1.00 85.06 155 GLU A C 1
ATOM 1249 O O . GLU A 1 155 ? 0.288 -7.313 -18.191 1.00 85.06 155 GLU A O 1
ATOM 1254 N N . ALA A 1 156 ? 1.477 -5.470 -18.695 1.00 86.25 156 ALA A N 1
ATOM 1255 C CA . ALA A 1 156 ? 1.911 -5.195 -17.327 1.00 86.25 156 ALA A CA 1
ATOM 1256 C C . ALA A 1 156 ? 0.729 -4.983 -16.363 1.00 86.25 156 ALA A C 1
ATOM 1258 O O . ALA A 1 156 ? 0.733 -5.514 -15.247 1.00 86.25 156 ALA A O 1
ATOM 1259 N N . VAL A 1 157 ? -0.312 -4.257 -16.794 1.00 90.19 157 VAL A N 1
ATOM 1260 C CA . VAL A 1 157 ? -1.547 -4.057 -16.010 1.00 90.19 157 VAL A CA 1
ATOM 1261 C C . VAL A 1 157 ? -2.300 -5.376 -15.820 1.00 90.19 157 VAL A C 1
ATOM 1263 O O . VAL A 1 157 ? -2.788 -5.663 -14.721 1.00 90.19 157 VAL A O 1
ATOM 1266 N N . LYS A 1 158 ? -2.363 -6.223 -16.853 1.00 91.19 158 LYS A N 1
ATOM 1267 C CA . LYS A 1 158 ? -3.016 -7.536 -16.769 1.00 91.19 158 LYS A CA 1
ATOM 1268 C C . LYS A 1 158 ? -2.314 -8.465 -15.774 1.00 91.19 158 LYS A C 1
ATOM 1270 O O . LYS A 1 158 ? -2.976 -9.060 -14.928 1.00 91.19 158 LYS A O 1
ATOM 1275 N N . ILE A 1 159 ? -0.987 -8.562 -15.828 1.00 90.94 159 ILE A N 1
ATOM 1276 C CA . ILE A 1 159 ? -0.214 -9.408 -14.901 1.00 90.94 159 ILE A CA 1
ATOM 1277 C C . ILE A 1 159 ? -0.331 -8.872 -13.468 1.00 90.94 159 ILE A C 1
ATOM 1279 O O . ILE A 1 159 ? -0.596 -9.632 -12.536 1.00 90.94 159 ILE A O 1
ATOM 1283 N N . SER A 1 160 ? -0.207 -7.553 -13.302 1.00 91.62 160 SER A N 1
ATOM 1284 C CA . SER A 1 160 ? -0.275 -6.893 -11.994 1.00 91.62 160 SER A CA 1
ATOM 1285 C C . SER A 1 160 ? -1.647 -7.047 -11.328 1.00 91.62 160 SER A C 1
ATOM 1287 O O . SER A 1 160 ? -1.723 -7.315 -10.131 1.00 91.62 160 SER A O 1
ATOM 1289 N N . SER A 1 161 ? -2.740 -6.927 -12.087 1.00 91.94 161 SER A N 1
ATOM 1290 C CA . SER A 1 161 ? -4.104 -7.102 -11.561 1.00 91.94 161 SER A CA 1
ATOM 1291 C C . SER A 1 161 ? -4.402 -8.549 -11.153 1.00 91.94 161 SER A C 1
ATOM 1293 O O . SER A 1 161 ? -4.990 -8.769 -10.093 1.00 91.94 161 SER A O 1
ATOM 1295 N N . LEU A 1 162 ? -3.943 -9.541 -11.925 1.00 94.06 162 LEU A N 1
ATOM 1296 C CA . LEU A 1 162 ? -4.045 -10.957 -11.550 1.00 94.06 162 LEU A CA 1
ATOM 1297 C C . LEU A 1 162 ? -3.245 -11.269 -10.280 1.00 94.06 162 LEU A C 1
ATOM 1299 O O . LEU A 1 162 ? -3.748 -11.953 -9.387 1.00 94.06 162 LEU A O 1
ATOM 1303 N N . LEU A 1 163 ? -2.026 -10.732 -10.174 1.00 93.62 163 LEU A N 1
ATOM 1304 C CA . LEU A 1 163 ? -1.194 -10.886 -8.984 1.00 93.62 163 LEU A CA 1
ATOM 1305 C C . LEU A 1 163 ? -1.865 -10.259 -7.755 1.00 93.62 163 LEU A C 1
ATOM 1307 O O . LEU A 1 163 ? -1.952 -10.906 -6.714 1.00 93.62 163 LEU A O 1
ATOM 1311 N N . ALA A 1 164 ? -2.394 -9.040 -7.884 1.00 92.56 164 ALA A N 1
ATOM 1312 C CA . ALA A 1 164 ? -3.111 -8.362 -6.807 1.00 92.56 164 ALA A CA 1
ATOM 1313 C C . ALA A 1 164 ? -4.342 -9.158 -6.346 1.00 92.56 164 ALA A C 1
ATOM 1315 O O . ALA A 1 164 ? -4.570 -9.310 -5.146 1.00 92.56 164 ALA A O 1
ATOM 1316 N N . PHE A 1 165 ? -5.104 -9.723 -7.286 1.00 94.62 165 PHE A N 1
ATOM 1317 C CA . PHE A 1 165 ? -6.253 -10.568 -6.971 1.00 94.62 165 PHE A CA 1
ATOM 1318 C C . PHE A 1 165 ? -5.846 -11.841 -6.214 1.00 94.62 165 PHE A C 1
ATOM 1320 O O . PHE A 1 165 ? -6.460 -12.188 -5.204 1.00 94.62 165 PHE A O 1
ATOM 1327 N N . TYR A 1 166 ? -4.775 -12.507 -6.652 1.00 95.25 166 TYR A N 1
ATOM 1328 C CA . TYR A 1 166 ? -4.261 -13.710 -5.996 1.00 95.25 166 TYR A CA 1
ATOM 1329 C C . TYR A 1 166 ? -3.748 -13.424 -4.577 1.00 95.25 166 TYR A C 1
ATOM 1331 O O . TYR A 1 166 ? -4.087 -14.142 -3.633 1.00 95.25 166 TYR A O 1
ATOM 1339 N N . VAL A 1 167 ? -3.002 -12.328 -4.403 1.00 94.06 167 VAL A N 1
ATOM 1340 C CA . VAL A 1 167 ? -2.558 -11.850 -3.084 1.00 94.06 167 VAL A CA 1
ATOM 1341 C C . VAL A 1 167 ? -3.761 -11.542 -2.189 1.00 94.06 167 VAL A C 1
ATOM 1343 O O . VAL A 1 167 ? -3.755 -11.930 -1.022 1.00 94.06 167 VAL A O 1
ATOM 1346 N N . GLY A 1 168 ? -4.818 -10.931 -2.729 1.00 93.38 168 GLY A N 1
ATOM 1347 C CA . GLY A 1 168 ? -6.060 -10.668 -2.001 1.00 93.38 168 GLY A CA 1
ATOM 1348 C C . GLY A 1 168 ? -6.751 -11.943 -1.509 1.00 93.38 168 GLY A C 1
ATOM 1349 O O . GLY A 1 168 ? -7.137 -12.020 -0.343 1.00 93.38 168 GLY A O 1
ATOM 1350 N N . ILE A 1 169 ? -6.849 -12.982 -2.347 1.00 94.81 169 ILE A N 1
ATOM 1351 C CA . ILE A 1 169 ? -7.392 -14.287 -1.927 1.00 94.81 169 ILE A CA 1
ATOM 1352 C C . ILE A 1 169 ? -6.551 -14.874 -0.793 1.00 94.81 169 ILE A C 1
ATOM 1354 O O . ILE A 1 169 ? -7.107 -15.299 0.220 1.00 94.81 169 ILE A O 1
ATOM 1358 N N . ILE A 1 170 ? -5.222 -14.866 -0.929 1.00 92.69 170 ILE A N 1
ATOM 1359 C CA . ILE A 1 170 ? -4.322 -15.371 0.115 1.00 92.69 170 ILE A CA 1
ATOM 1360 C C . ILE A 1 170 ? -4.516 -14.587 1.417 1.00 92.69 170 ILE A C 1
ATOM 1362 O O . ILE A 1 170 ? -4.636 -15.199 2.475 1.00 92.69 170 ILE A O 1
ATOM 1366 N N . GLN A 1 171 ? -4.610 -13.257 1.362 1.00 90.31 171 GLN A N 1
ATOM 1367 C CA . GLN A 1 171 ? -4.852 -12.417 2.539 1.00 90.31 171 GLN A CA 1
ATOM 1368 C C . GLN A 1 171 ? -6.194 -12.730 3.211 1.00 90.31 171 GLN A C 1
ATOM 1370 O O . GLN A 1 171 ? -6.253 -12.826 4.438 1.00 90.31 171 GLN A O 1
ATOM 1375 N N . VAL A 1 172 ? -7.259 -12.956 2.435 1.00 89.88 172 VAL A N 1
ATOM 1376 C CA . VAL A 1 172 ? -8.571 -13.359 2.970 1.00 89.88 172 VAL A CA 1
ATOM 1377 C C . VAL A 1 172 ? -8.497 -14.740 3.620 1.00 89.88 172 VAL A C 1
ATOM 1379 O O . VAL A 1 172 ? -9.000 -14.919 4.729 1.00 89.88 172 VAL A O 1
ATOM 1382 N N . VAL A 1 173 ? -7.836 -15.709 2.980 1.00 90.19 173 VAL A N 1
ATOM 1383 C CA . VAL A 1 173 ? -7.645 -17.059 3.533 1.00 90.19 173 VAL A CA 1
ATOM 1384 C C . VAL A 1 173 ? -6.836 -17.002 4.830 1.00 90.19 173 VAL A C 1
ATOM 1386 O O . VAL A 1 173 ? -7.251 -17.579 5.833 1.00 90.19 173 VAL A O 1
ATOM 1389 N N . LEU A 1 174 ? -5.731 -16.255 4.859 1.00 87.25 174 LEU A N 1
ATOM 1390 C CA . LEU A 1 174 ? -4.919 -16.059 6.063 1.00 87.25 174 LEU A CA 1
ATOM 1391 C C . LEU A 1 174 ? -5.704 -15.350 7.177 1.00 87.25 174 LEU A C 1
ATOM 1393 O O . LEU A 1 174 ? -5.599 -15.734 8.343 1.00 87.25 174 LEU A O 1
ATOM 1397 N N . GLY A 1 175 ? -6.541 -14.370 6.829 1.00 84.19 175 GLY A N 1
ATOM 1398 C CA . GLY A 1 175 ? -7.450 -13.711 7.765 1.00 84.19 175 GLY A CA 1
ATOM 1399 C C . GLY A 1 175 ? -8.497 -14.665 8.350 1.00 84.19 175 GLY A C 1
ATOM 1400 O O . GLY A 1 175 ? -8.745 -14.640 9.555 1.00 84.19 175 GLY A O 1
ATOM 1401 N N . LEU A 1 176 ? -9.071 -15.558 7.534 1.00 83.06 176 LEU A N 1
ATOM 1402 C CA . LEU A 1 176 ? -10.022 -16.588 7.980 1.00 83.06 176 LEU A CA 1
ATOM 1403 C C . LEU A 1 176 ? -9.367 -17.644 8.876 1.00 83.06 176 LEU A C 1
ATOM 1405 O O . LEU A 1 176 ? -9.982 -18.100 9.840 1.00 83.06 176 LEU A O 1
ATOM 1409 N N . LEU A 1 177 ? -8.111 -17.993 8.596 1.00 82.88 177 LEU A N 1
ATOM 1410 C CA . LEU A 1 177 ? -7.295 -18.872 9.438 1.00 82.88 177 LEU A CA 1
ATOM 1411 C C . LEU A 1 177 ? -6.806 -18.182 10.723 1.00 82.88 177 LEU A C 1
ATOM 1413 O O . LEU A 1 177 ? -6.146 -18.817 11.543 1.00 82.88 177 LEU A O 1
ATOM 1417 N N . ASN A 1 178 ? -7.138 -16.899 10.913 1.00 75.44 178 ASN A N 1
ATOM 1418 C CA . ASN A 1 178 ? -6.680 -16.062 12.017 1.00 75.44 178 ASN A CA 1
ATOM 1419 C C . ASN A 1 178 ? -5.145 -16.047 12.150 1.00 75.44 178 ASN A C 1
ATOM 1421 O O . ASN A 1 178 ? -4.591 -15.982 13.250 1.00 75.44 178 ASN A O 1
ATOM 1425 N N . ALA A 1 179 ? -4.448 -16.089 11.009 1.00 72.50 179 ALA A N 1
ATOM 1426 C CA . ALA A 1 179 ? -2.989 -16.056 10.935 1.00 72.50 179 ALA A CA 1
ATOM 1427 C C . ALA A 1 179 ? -2.393 -14.725 11.433 1.00 72.50 179 ALA A C 1
ATOM 1429 O O . ALA A 1 179 ? -1.183 -14.629 11.605 1.00 72.50 179 ALA A O 1
ATOM 1430 N N . GLY A 1 180 ? -3.225 -13.723 11.748 1.00 69.75 180 GLY A N 1
ATOM 1431 C CA . GLY A 1 180 ? -2.804 -12.533 12.492 1.00 69.75 180 GLY A CA 1
ATOM 1432 C C . GLY A 1 180 ? -2.140 -12.868 13.835 1.00 69.75 180 GLY A C 1
ATOM 1433 O O . GLY A 1 180 ? -1.259 -12.136 14.267 1.00 69.75 180 GLY A O 1
ATOM 1434 N N . LEU A 1 181 ? -2.462 -14.016 14.448 1.00 65.19 181 LEU A N 1
ATOM 1435 C CA . LEU A 1 181 ? -1.748 -14.508 15.632 1.00 65.19 181 LEU A CA 1
ATOM 1436 C C . LEU A 1 181 ? -0.286 -14.881 15.329 1.00 65.19 181 LEU A C 1
ATOM 1438 O O . LEU A 1 181 ? 0.580 -14.655 16.166 1.00 65.19 181 LEU A O 1
ATOM 1442 N N . LEU A 1 182 ? -0.002 -15.420 14.137 1.00 72.19 182 LEU A N 1
ATOM 1443 C CA . LEU A 1 182 ? 1.365 -15.749 13.722 1.00 72.19 182 LEU A CA 1
ATOM 1444 C C . LEU A 1 182 ? 2.192 -14.483 13.504 1.00 72.19 182 LEU A C 1
ATOM 1446 O O . LEU A 1 182 ? 3.374 -14.485 13.819 1.00 72.19 182 LEU A O 1
ATOM 1450 N N . ALA A 1 183 ? 1.570 -13.400 13.024 1.00 70.94 183 ALA A N 1
ATOM 1451 C CA . ALA A 1 183 ? 2.240 -12.110 12.869 1.00 70.94 183 ALA A CA 1
ATOM 1452 C C . ALA A 1 183 ? 2.716 -11.537 14.216 1.00 70.94 183 ALA A C 1
ATOM 1454 O O . ALA A 1 183 ? 3.799 -10.970 14.284 1.00 70.94 183 ALA A O 1
ATOM 1455 N N . VAL A 1 184 ? 1.952 -11.758 15.294 1.00 77.31 184 VAL A N 1
ATOM 1456 C CA . VAL A 1 184 ? 2.332 -11.377 16.670 1.00 77.31 184 VAL A CA 1
ATOM 1457 C C . VAL A 1 184 ? 3.503 -12.217 17.203 1.00 77.31 184 VAL A C 1
ATOM 1459 O O . VAL A 1 184 ? 4.143 -11.835 18.174 1.00 77.31 184 VAL A O 1
ATOM 1462 N N . TRP A 1 185 ? 3.793 -13.371 16.595 1.00 81.81 185 TRP A N 1
ATOM 1463 C CA . TRP A 1 185 ? 4.896 -14.246 17.008 1.00 81.81 185 TRP A CA 1
ATOM 1464 C C . TRP A 1 185 ? 6.215 -13.946 16.289 1.00 81.81 185 TRP A C 1
ATOM 1466 O O . TRP A 1 185 ? 7.234 -14.546 16.638 1.00 81.81 185 TRP A O 1
ATOM 1476 N N . LEU A 1 186 ? 6.227 -13.045 15.299 1.00 84.56 186 LEU A N 1
ATOM 1477 C CA . LEU A 1 186 ? 7.493 -12.542 14.772 1.00 84.56 186 LEU A CA 1
ATOM 1478 C C . LEU A 1 186 ? 8.168 -11.693 15.848 1.00 84.56 186 LEU A C 1
ATOM 1480 O O . LEU A 1 186 ? 7.534 -10.838 16.456 1.00 84.56 186 LEU A O 1
ATOM 1484 N N . SER A 1 187 ? 9.456 -11.941 16.079 1.00 90.62 187 SER A N 1
ATOM 1485 C CA . SER A 1 187 ? 10.219 -11.142 17.029 1.00 90.62 187 SER A CA 1
ATOM 1486 C C . SER A 1 187 ? 10.431 -9.731 16.482 1.00 90.62 187 SER A C 1
ATOM 1488 O O . SER A 1 187 ? 10.616 -9.550 15.274 1.00 90.62 187 SER A O 1
ATOM 1490 N N . ASP A 1 188 ? 10.454 -8.733 17.364 1.00 89.06 188 ASP A N 1
ATOM 1491 C CA . ASP A 1 188 ? 10.649 -7.334 16.963 1.00 89.06 188 ASP A CA 1
ATOM 1492 C C . ASP A 1 188 ? 11.949 -7.161 16.157 1.00 89.06 188 ASP A C 1
ATOM 1494 O O . ASP A 1 188 ? 11.965 -6.493 15.124 1.00 89.06 188 ASP A O 1
ATOM 1498 N N . GLN A 1 189 ? 13.009 -7.895 16.529 1.00 94.31 189 GLN A N 1
ATOM 1499 C CA . GLN A 1 189 ? 14.293 -7.870 15.816 1.00 94.31 189 GLN A CA 1
ATOM 1500 C C . GLN A 1 189 ? 14.181 -8.380 14.371 1.00 94.31 189 GLN A C 1
ATOM 1502 O O . GLN A 1 189 ? 14.911 -7.922 13.493 1.00 94.31 189 GLN A O 1
ATOM 1507 N N . LEU A 1 190 ? 13.281 -9.331 14.102 1.00 91.25 190 LEU A N 1
ATOM 1508 C CA . LEU A 1 190 ? 13.068 -9.861 12.756 1.00 91.25 190 LEU A CA 1
ATOM 1509 C C . LEU A 1 190 ? 12.352 -8.834 11.871 1.00 91.25 190 LEU A C 1
ATOM 1511 O O . LEU A 1 190 ? 12.711 -8.674 10.704 1.00 91.25 190 LEU A O 1
ATOM 1515 N N . VAL A 1 191 ? 11.361 -8.127 12.419 1.00 88.31 191 VAL A N 1
ATOM 1516 C CA . VAL A 1 191 ? 10.615 -7.092 11.688 1.00 88.31 191 VAL A CA 1
ATOM 1517 C C . VAL A 1 191 ? 11.509 -5.882 11.403 1.00 88.31 191 VAL A C 1
ATOM 1519 O O . VAL A 1 191 ? 11.536 -5.386 10.274 1.00 88.31 191 VAL A O 1
ATOM 1522 N N . GLU A 1 192 ? 12.303 -5.444 12.378 1.00 90.81 192 GLU A N 1
ATOM 1523 C CA . GLU A 1 192 ? 13.301 -4.380 12.202 1.00 90.81 192 GLU A CA 1
ATOM 1524 C C . GLU A 1 192 ? 14.408 -4.781 11.210 1.00 90.81 192 GLU A C 1
ATOM 1526 O O . GLU A 1 192 ? 14.794 -3.999 10.334 1.00 90.81 192 GLU A O 1
ATOM 1531 N N . GLY A 1 193 ? 14.882 -6.029 11.272 1.00 94.75 193 GLY A N 1
ATOM 1532 C CA . GLY A 1 193 ? 15.857 -6.567 10.321 1.00 94.75 193 GLY A CA 1
ATOM 1533 C C . GLY A 1 193 ? 15.318 -6.618 8.886 1.00 94.75 193 GLY A C 1
ATOM 1534 O O . GLY A 1 193 ? 15.991 -6.197 7.944 1.00 94.75 193 GLY A O 1
ATOM 1535 N N . LEU A 1 194 ? 14.075 -7.072 8.703 1.00 90.69 194 LEU A N 1
ATOM 1536 C CA . LEU A 1 194 ? 13.431 -7.117 7.389 1.00 90.69 194 LEU A CA 1
ATOM 1537 C C . LEU A 1 194 ? 13.198 -5.711 6.822 1.00 90.69 194 LEU A C 1
ATOM 1539 O O . LEU A 1 194 ? 13.448 -5.475 5.641 1.00 90.69 194 LEU A O 1
ATOM 1543 N N . THR A 1 195 ? 12.719 -4.777 7.644 1.00 91.38 195 THR A N 1
ATOM 1544 C CA . THR A 1 195 ? 12.419 -3.404 7.205 1.00 91.38 195 THR A CA 1
ATOM 1545 C C . THR A 1 195 ? 13.683 -2.607 6.890 1.00 91.38 195 THR A C 1
ATOM 1547 O O . THR A 1 195 ? 13.714 -1.907 5.877 1.00 91.38 195 THR A O 1
ATOM 1550 N N . SER A 1 196 ? 14.753 -2.755 7.677 1.00 93.81 196 SER A N 1
ATOM 1551 C CA . SER A 1 196 ? 16.057 -2.147 7.370 1.00 93.81 196 SER A CA 1
ATOM 1552 C C . SER A 1 196 ? 16.668 -2.720 6.086 1.00 93.81 196 SER A C 1
ATOM 1554 O O . SER A 1 196 ? 17.098 -1.955 5.219 1.00 93.81 196 SER A O 1
ATOM 1556 N N . GLY A 1 197 ? 16.613 -4.042 5.891 1.00 92.31 197 GLY A N 1
ATOM 1557 C CA . GLY A 1 197 ? 17.030 -4.684 4.639 1.00 92.31 197 GLY A CA 1
ATOM 1558 C C . GLY A 1 197 ? 16.211 -4.211 3.432 1.00 92.31 197 GLY A C 1
ATOM 1559 O O . GLY A 1 197 ? 16.770 -3.871 2.388 1.00 92.31 197 GLY A O 1
ATOM 1560 N N . ALA A 1 198 ? 14.889 -4.108 3.592 1.00 89.56 198 ALA A N 1
ATOM 1561 C CA . ALA A 1 198 ? 13.982 -3.556 2.590 1.00 89.56 198 ALA A CA 1
ATOM 1562 C C . ALA A 1 198 ? 14.326 -2.104 2.226 1.00 89.56 198 ALA A C 1
ATOM 1564 O O . ALA A 1 198 ? 14.333 -1.756 1.045 1.00 89.56 198 ALA A O 1
ATOM 1565 N N . ALA A 1 199 ? 14.640 -1.262 3.213 1.00 90.81 199 ALA A N 1
ATOM 1566 C CA . ALA A 1 199 ? 15.014 0.132 2.991 1.00 90.81 199 ALA A CA 1
ATOM 1567 C C . ALA A 1 199 ? 16.317 0.249 2.187 1.00 90.81 199 ALA A C 1
ATOM 1569 O O . ALA A 1 199 ? 16.370 0.997 1.209 1.00 90.81 199 ALA A O 1
ATOM 1570 N N . VAL A 1 200 ? 17.338 -0.539 2.542 1.00 92.12 200 VAL A N 1
ATOM 1571 C CA . VAL A 1 200 ? 18.605 -0.606 1.797 1.00 92.12 200 VAL A CA 1
ATOM 1572 C C . VAL A 1 200 ? 18.367 -1.084 0.362 1.00 92.12 200 VAL A C 1
ATOM 1574 O O . VAL A 1 200 ? 18.877 -0.484 -0.585 1.00 92.12 200 VAL A O 1
ATOM 1577 N N . HIS A 1 201 ? 17.538 -2.113 0.174 1.00 88.12 201 HIS A N 1
ATOM 1578 C CA . HIS A 1 201 ? 17.182 -2.613 -1.154 1.00 88.12 201 HIS A CA 1
ATOM 1579 C C . HIS A 1 201 ? 16.480 -1.548 -2.013 1.00 88.12 201 HIS A C 1
ATOM 1581 O O . HIS A 1 201 ? 16.853 -1.330 -3.168 1.00 88.12 201 HIS A O 1
ATOM 1587 N N . VAL A 1 202 ? 15.502 -0.834 -1.443 1.00 87.94 202 VAL A N 1
ATOM 1588 C CA . VAL A 1 202 ? 14.813 0.271 -2.126 1.00 87.94 202 VAL A CA 1
ATOM 1589 C C . VAL A 1 202 ? 15.802 1.378 -2.492 1.00 87.94 202 VAL A C 1
ATOM 1591 O O . VAL A 1 202 ? 15.761 1.853 -3.627 1.00 87.94 202 VAL A O 1
ATOM 1594 N N . LEU A 1 203 ? 16.714 1.751 -1.588 1.00 89.06 203 LEU A N 1
ATOM 1595 C CA . LEU A 1 203 ? 17.732 2.777 -1.832 1.00 89.06 203 LEU A CA 1
ATOM 1596 C C . LEU A 1 203 ? 18.596 2.432 -3.049 1.00 89.06 203 LEU A C 1
ATOM 1598 O O . LEU A 1 203 ? 18.716 3.251 -3.962 1.00 89.06 203 LEU A O 1
ATOM 1602 N N . PHE A 1 204 ? 19.140 1.214 -3.117 1.00 85.94 204 PHE A N 1
ATOM 1603 C CA . PHE A 1 204 ? 19.937 0.783 -4.271 1.00 85.94 204 PHE A CA 1
ATOM 1604 C C . PHE A 1 204 ? 19.114 0.719 -5.560 1.00 85.94 204 PHE A C 1
ATOM 1606 O O . PHE A 1 204 ? 19.602 1.109 -6.622 1.00 85.94 204 PHE A O 1
ATOM 1613 N N . SER A 1 205 ? 17.847 0.305 -5.477 1.00 82.50 205 SER A N 1
ATOM 1614 C CA . SER A 1 205 ? 16.961 0.301 -6.641 1.00 82.50 205 SER A CA 1
ATOM 1615 C C . SER A 1 205 ? 16.650 1.711 -7.154 1.00 82.50 205 SER A C 1
ATOM 1617 O O . SER A 1 205 ? 16.500 1.891 -8.365 1.00 82.50 205 SER A O 1
ATOM 1619 N N . GLN A 1 206 ? 16.555 2.711 -6.271 1.00 86.75 206 GLN A N 1
ATOM 1620 C CA . GLN A 1 206 ? 16.334 4.106 -6.668 1.00 86.75 206 GLN A CA 1
ATOM 1621 C C . GLN A 1 206 ? 17.620 4.803 -7.123 1.00 86.75 206 GLN A C 1
ATOM 1623 O O . GLN A 1 206 ? 17.546 5.737 -7.921 1.00 86.75 206 GLN A O 1
ATOM 1628 N N . LEU A 1 207 ? 18.800 4.338 -6.694 1.00 83.50 207 LEU A N 1
ATOM 1629 C CA . LEU A 1 207 ? 20.090 4.924 -7.076 1.00 83.50 207 LEU A CA 1
ATOM 1630 C C . LEU A 1 207 ? 20.289 4.939 -8.601 1.00 83.50 207 LEU A C 1
ATOM 1632 O O . LEU A 1 207 ? 20.790 5.916 -9.160 1.00 83.50 207 LEU A O 1
ATOM 1636 N N . LYS A 1 208 ? 19.816 3.901 -9.299 1.00 73.50 208 LYS A N 1
ATOM 1637 C CA . LYS A 1 208 ? 19.794 3.857 -10.770 1.00 73.50 208 LYS A CA 1
ATOM 1638 C C . LYS A 1 208 ? 18.933 4.973 -11.373 1.00 73.50 208 LYS A C 1
ATOM 1640 O O . LYS A 1 208 ? 19.335 5.599 -12.348 1.00 73.50 208 LYS A O 1
ATOM 1645 N N . SER A 1 209 ? 17.767 5.242 -10.785 1.00 75.31 209 SER A N 1
ATOM 1646 C CA . SER A 1 209 ? 16.888 6.326 -11.237 1.00 75.31 209 SER A CA 1
ATOM 1647 C C . SER A 1 209 ? 17.472 7.708 -10.925 1.00 75.31 209 SER A C 1
ATOM 1649 O O . SER A 1 209 ? 17.282 8.634 -11.707 1.00 75.31 209 SER A O 1
ATOM 1651 N N . MET A 1 210 ? 18.196 7.849 -9.809 1.00 80.81 210 MET A N 1
ATOM 1652 C CA . MET A 1 210 ? 18.809 9.110 -9.374 1.00 80.81 210 MET A CA 1
ATOM 1653 C C . MET A 1 210 ? 20.046 9.489 -10.201 1.00 80.81 210 MET A C 1
ATOM 1655 O O . MET A 1 210 ? 20.258 10.658 -10.499 1.00 80.81 210 MET A O 1
ATOM 1659 N N . THR A 1 211 ? 20.854 8.503 -10.597 1.00 78.69 211 THR A N 1
ATOM 1660 C CA . THR A 1 211 ? 22.086 8.706 -11.386 1.00 78.69 211 THR A CA 1
ATOM 1661 C C . THR A 1 211 ? 21.825 8.973 -12.870 1.00 78.69 211 THR A C 1
ATOM 1663 O O . THR A 1 211 ? 22.759 9.237 -13.621 1.00 78.69 211 THR A O 1
ATOM 1666 N N . GLY A 1 212 ? 20.565 8.907 -13.317 1.00 69.06 212 GLY A N 1
ATOM 1667 C CA . GLY A 1 212 ? 20.176 9.207 -14.698 1.00 69.06 212 GLY A CA 1
ATOM 1668 C C . GLY A 1 212 ? 20.690 8.204 -15.737 1.00 69.06 212 GLY A C 1
ATOM 1669 O O . GLY A 1 212 ? 20.507 8.420 -16.935 1.00 69.06 212 GLY A O 1
ATOM 1670 N N . MET A 1 213 ? 21.304 7.096 -15.310 1.00 69.75 213 MET A N 1
ATOM 1671 C CA . MET A 1 213 ? 21.819 6.062 -16.205 1.00 69.75 213 MET A CA 1
ATOM 1672 C C . MET A 1 213 ? 20.658 5.237 -16.779 1.00 69.75 213 MET A C 1
ATOM 1674 O O . MET A 1 213 ? 20.160 4.294 -16.161 1.00 69.75 213 MET A O 1
ATOM 1678 N N . ARG A 1 214 ? 20.206 5.615 -17.980 1.00 55.34 214 ARG A N 1
ATOM 1679 C CA . ARG A 1 214 ? 19.024 5.041 -18.650 1.00 55.34 214 ARG A CA 1
ATOM 1680 C C . ARG A 1 214 ? 19.220 3.621 -19.197 1.00 55.34 214 ARG A C 1
ATOM 1682 O O . ARG A 1 214 ? 18.231 2.918 -19.368 1.00 55.34 214 ARG A O 1
ATOM 1689 N N . ASN A 1 215 ? 20.464 3.171 -19.374 1.00 53.59 215 ASN A N 1
ATOM 1690 C CA . ASN A 1 215 ? 20.785 1.959 -20.141 1.00 53.59 215 ASN A CA 1
ATOM 1691 C C . ASN A 1 215 ? 21.330 0.786 -19.312 1.00 53.59 215 ASN A C 1
ATOM 1693 O O . ASN A 1 215 ? 22.096 -0.024 -19.823 1.00 53.59 215 ASN A O 1
ATOM 1697 N N . LEU A 1 216 ? 20.939 0.650 -18.040 1.00 56.66 216 LEU A N 1
ATOM 1698 C CA . LEU A 1 216 ? 21.172 -0.621 -17.343 1.00 56.66 216 LEU A CA 1
ATOM 1699 C C . LEU A 1 216 ? 19.975 -1.557 -17.556 1.00 56.66 216 LEU A C 1
ATOM 1701 O O . LEU A 1 216 ? 18.832 -1.090 -17.476 1.00 56.66 216 LEU A O 1
ATOM 1705 N N . PRO A 1 217 ? 20.191 -2.870 -17.743 1.00 55.44 217 PRO A N 1
ATOM 1706 C CA . PRO A 1 217 ? 19.105 -3.840 -17.692 1.00 55.44 217 PRO A CA 1
ATOM 1707 C C . PRO A 1 217 ? 18.346 -3.700 -16.363 1.00 55.44 217 PRO A C 1
ATOM 1709 O O . PRO A 1 217 ? 18.910 -3.314 -15.329 1.00 55.44 217 PRO A O 1
ATOM 1712 N N . ARG A 1 218 ? 17.025 -3.891 -16.394 1.00 53.50 218 ARG A N 1
ATOM 1713 C CA . ARG A 1 218 ? 16.265 -4.124 -15.166 1.00 53.50 218 ARG A CA 1
ATOM 1714 C C . ARG A 1 218 ? 16.630 -5.552 -14.761 1.00 53.50 218 ARG A C 1
ATOM 1716 O O . ARG A 1 218 ? 16.474 -6.489 -15.527 1.00 53.50 218 ARG A O 1
ATOM 1723 N N . THR A 1 219 ? 17.333 -5.687 -13.646 1.00 52.09 219 THR A N 1
ATOM 1724 C CA . THR A 1 219 ? 17.860 -6.984 -13.231 1.00 52.09 219 THR A CA 1
ATOM 1725 C C . THR A 1 219 ? 16.821 -7.620 -12.322 1.00 52.09 219 THR A C 1
ATOM 1727 O O . THR A 1 219 ? 16.774 -7.317 -11.134 1.00 52.09 219 THR A O 1
ATOM 1730 N N . SER A 1 220 ? 15.980 -8.492 -12.880 1.00 52.88 220 SER A N 1
ATOM 1731 C CA . SER A 1 220 ? 15.206 -9.464 -12.096 1.00 52.88 220 SER A CA 1
ATOM 1732 C C . SER A 1 220 ? 16.056 -10.665 -11.655 1.00 52.88 220 SER A C 1
ATOM 1734 O O . SER A 1 220 ? 15.586 -11.499 -10.888 1.00 52.88 220 SER A O 1
ATOM 1736 N N . ASP A 1 221 ? 17.290 -10.782 -12.159 1.00 55.03 221 ASP A N 1
ATOM 1737 C CA . ASP A 1 221 ? 18.195 -11.886 -11.844 1.00 55.03 221 ASP A CA 1
ATOM 1738 C C . ASP A 1 221 ? 18.838 -11.701 -10.468 1.00 55.03 221 ASP A C 1
ATOM 1740 O O . ASP A 1 221 ? 19.371 -10.637 -10.156 1.00 55.03 221 ASP A O 1
ATOM 1744 N N . ASN A 1 222 ? 18.847 -12.768 -9.665 1.00 50.09 222 ASN A N 1
ATOM 1745 C CA . ASN A 1 222 ? 19.173 -12.703 -8.239 1.00 50.09 222 ASN A CA 1
ATOM 1746 C C . ASN A 1 222 ? 20.480 -11.969 -7.885 1.00 50.09 222 ASN A C 1
ATOM 1748 O O . ASN A 1 222 ? 20.514 -11.397 -6.812 1.00 50.09 222 ASN A O 1
ATOM 1752 N N . PHE A 1 223 ? 21.507 -11.920 -8.744 1.00 50.62 223 PHE A N 1
ATOM 1753 C CA . PHE A 1 223 ? 22.721 -11.102 -8.564 1.00 50.62 223 PHE A CA 1
ATOM 1754 C C . PHE A 1 223 ? 23.448 -10.899 -9.911 1.00 50.62 223 PHE A C 1
ATOM 1756 O O . PHE A 1 223 ? 24.593 -11.301 -10.083 1.00 50.62 223 PHE A O 1
ATOM 1763 N N . GLY A 1 224 ? 22.793 -10.291 -10.906 1.00 44.56 224 GLY A N 1
ATOM 1764 C CA . GLY A 1 224 ? 23.362 -10.118 -12.259 1.00 44.56 224 GLY A CA 1
ATOM 1765 C C . GLY A 1 224 ? 24.556 -9.152 -12.397 1.00 44.56 224 GLY A C 1
ATOM 1766 O O . GLY A 1 224 ? 25.056 -8.980 -13.502 1.00 44.56 224 GLY A O 1
ATOM 1767 N N . ILE A 1 225 ? 25.006 -8.505 -11.313 1.00 47.06 225 ILE A N 1
ATOM 1768 C CA . ILE A 1 225 ? 26.157 -7.575 -11.321 1.00 47.06 225 ILE A CA 1
ATOM 1769 C C . ILE A 1 225 ? 27.498 -8.324 -11.200 1.00 47.06 225 ILE A C 1
ATOM 1771 O O . ILE A 1 225 ? 28.537 -7.767 -11.542 1.00 47.06 225 ILE A O 1
ATOM 1775 N N . ILE A 1 226 ? 27.485 -9.589 -10.763 1.00 36.88 226 ILE A N 1
ATOM 1776 C CA . ILE A 1 226 ? 28.680 -10.436 -10.690 1.00 36.88 226 ILE A CA 1
ATOM 1777 C C . ILE A 1 226 ? 28.444 -11.661 -11.574 1.00 36.88 226 ILE A C 1
ATOM 1779 O O . ILE A 1 226 ? 27.934 -12.690 -11.126 1.00 36.88 226 ILE A O 1
ATOM 1783 N N . LYS A 1 227 ? 28.783 -11.529 -12.851 1.00 34.06 227 LYS A N 1
ATOM 1784 C CA . LYS A 1 227 ? 29.029 -12.653 -13.750 1.00 34.06 227 LYS A CA 1
ATOM 1785 C C . LYS A 1 227 ? 30.295 -12.380 -14.537 1.00 34.06 227 LYS A C 1
ATOM 1787 O O . LYS A 1 227 ? 30.461 -11.215 -14.956 1.00 34.06 227 LYS A O 1
#